Protein 5OEN (pdb70)

Sequence (336 aa):
LPLNSDYSLLLTFIYGGRVVGKTQVHSLDCRLVAERSDSESSMEQVEFPKPDPLEPTQHLLNQLDRGVLVASNSRGLFVQRLCPIPISWNAPEAPPGPGPHLLPSNKCVELFKTTYFCRDLAQYFQGQGPPPKFQATLHFWAASQENLITVQMEQAFARHLLEKIQLEIENRIQGLHVDIEFLVRSIRQLKDEQDVFSFRYTVFSLKSDPHQSQQAQLVQATANKVDRMRKEVLDISKGLVGRLTTLVDLLLPKLDEWKVQQAASCIGAPPPELQLEQLEQWLTAGAKFLFHLRQLLKQLKEMSHMLRYKGDMFGQGVDLQNAQVMELLQRLLQRS

Foldseek 3Di:
DDPPFFQWKWKWKDFPNRTQDIDTHSDQKEFEAQDDDPDDDPHHYDHDRCDPVCPDVVVVRVQQVRGKMWGGDQFAIKIARATPWWKFKDAQPDDPDDDTHTHDHPDIDGGAGPVVQVVQCVCVVVPNHDHGTFKMKMFTWPPVTDRRMIMIMGTPRRCVVPVVD/DVVLVVLLVVLVVLVVVLVVLLVVLVVLLVVLVVLVVVLVPDDDPCNVVSVVVSVVSVVVNVVSLVVSLVSLVVSLVSLVVLLVVLVVVVVVQVVQCVVVVVPHDHDPDDVVVSVVSLVSSLVSLVSSLVSLVVVLVVLVSDDVSPVVSNVSSVVSNVSSVVSNVSSVVPD

GO terms:
  GO:0005515 protein binding (F, IPI)

Secondary structure (DSSP, 8-state):
--SS----EEEEEEESSSEEEEEEE-SSEEEEESS--SS--SS-EEEPPPPSS-TTHHHHHTT-TT-EEEEEETTEEEE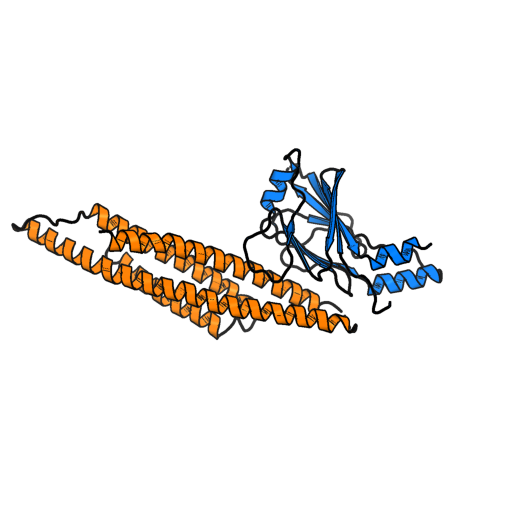EE-SSS-EEEE-TT--S-SS--BPPBS--EEEEEHHHHHHHHHHHHHTSSPPPP---EEEEEE---EEEEEEEEEEHHHHHHHTT-/-HHHHHHHHHHHHHHHHHHHHHHHHHHHHHHHHHHHHHHH----THHHHHHHHHHHHHHHHHHHHHHHHHHHHHHHHHHHHHHHHHHHHHHHHHHHHHHHTTTPPPPSS-HHHHHHHHHHHHHHHHHHHHHHHHHHHHGGGSSS--HHHHHHHHHHHHHHHHHHHHHHH--

Radius of gyration: 27.67 Å; Cα contacts (8 Å, |Δi|>4): 466; chains: 2; bounding box: 39×102×50 Å

B-factor: mean 42.46, std 20.33, range [8.16, 148.02]

Organism: Mus musculus (NCBI:txid10090)

Solvent-accessible surface area: 19142 Å² total; per-residue (Å²): 120,91,131,152,24,70,21,10,2,39,2,19,2,27,19,58,70,162,82,57,23,159,45,83,3,146,48,34,4,0,9,0,10,29,136,166,45,149,46,100,26,43,8,77,31,12,87,8,30,179,11,140,118,90,104,78,13,35,100,1,5,102,75,0,89,91,0,0,0,1,1,4,6,8,30,0,0,7,0,18,32,11,4,101,6,55,1,7,15,90,15,46,60,32,72,145,36,152,41,100,40,100,4,62,70,126,135,22,23,48,0,3,52,5,86,84,4,43,137,57,16,48,68,101,125,144,48,145,30,104,74,16,164,26,72,0,20,0,41,0,77,10,101,130,100,109,52,29,0,15,0,47,0,23,0,19,14,0,92,115,64,41,114,147,185,104,150,86,0,84,88,86,18,111,21,6,92,97,40,10,88,105,0,54,150,18,6,148,46,0,75,22,1,6,20,0,22,28,1,4,105,53,0,54,71,50,144,124,58,105,60,38,67,96,7,36,111,41,14,123,51,0,42,79,55,16,66,170,15,26,126,106,3,25,88,33,0,125,33,3,2,35,110,5,39,61,2,2,61,47,0,16,75,58,10,51,119,40,84,104,69,82,66,33,35,115,153,79,35,99,106,22,176,48,119,58,121,68,2,96,118,8,6,75,19,2,15,133,10,0,92,74,1,80,84,6,0,79,70,1,74,111,20,4,111,74,88,220,188,115,26,90,161,16,15,113,19,1,78,118,13,30,46,67,0,72,102,11,0,116,120,3,99,147,104,111

Nearest PDB structures (foldseek):
  5oen-assembly1_A  TM=1.006E+00  e=2.828E-35  Mus musculus
  5oem-assembly1_A-2  TM=9.786E-01  e=6.688E-31  Mus musculus
  5bvi-assembly2_B  TM=8.906E-01  e=1.901E-12  Mus musculus
  7cd1-assembly2_D  TM=6.867E-01  e=1.010E-06  Mus musculus
  3dit-assembly1_A  TM=7.506E-01  e=1.527E-05  Drosophila melanogaster

Structure (mmCIF, N/CA/C/O backbone):
data_5OEN
#
_entry.id   5OEN
#
_cell.length_a   30.602
_cell.length_b   124.037
_cell.length_c   51.029
_cell.angle_alpha   90.00
_cell.angle_beta   92.10
_cell.angle_gamma   90.00
#
_symmetry.space_group_name_H-M   'P 1 21 1'
#
loop_
_entity.id
_entity.type
_entity.pdbx_description
1 polymer 'Interferon regulatory factor 9'
2 polymer 'Signal transducer and activator of transcription'
3 water water
#
loop_
_atom_site.group_PDB
_atom_site.id
_atom_site.type_symbol
_atom_site.label_atom_id
_atom_site.label_alt_id
_atom_site.label_comp_id
_atom_site.label_asym_id
_atom_site.label_entity_id
_atom_site.label_seq_id
_atom_site.pdbx_PDB_ins_code
_atom_site.Cartn_x
_atom_site.Cartn_y
_atom_site.Cartn_z
_atom_site.occupancy
_atom_site.B_iso_or_equiv
_atom_site.auth_seq_id
_atom_site.auth_comp_id
_atom_site.auth_asym_id
_atom_site.auth_atom_id
_atom_site.pdbx_PDB_model_num
ATOM 1 N N . LEU A 1 1 ? 38.772 -7.902 44.541 1.00 69.14 206 LEU A N 1
ATOM 2 C CA . LEU A 1 1 ? 38.370 -6.591 44.048 1.00 83.89 206 LEU A CA 1
ATOM 3 C C . LEU A 1 1 ? 37.830 -6.698 42.622 1.00 94.14 206 LEU A C 1
ATOM 4 O O . LEU A 1 1 ? 38.603 -6.653 41.666 1.00 97.11 206 LEU A O 1
ATOM 19 N N . PRO A 1 2 ? 36.515 -6.844 42.469 1.00 99.78 207 PRO A N 1
ATOM 20 C CA . PRO A 1 2 ? 35.945 -6.972 41.124 1.00 102.23 207 PRO A CA 1
ATOM 21 C C . PRO A 1 2 ? 35.960 -5.649 40.373 1.00 93.49 207 PRO A C 1
ATOM 22 O O . PRO A 1 2 ? 36.084 -4.568 40.954 1.00 89.35 207 PRO A O 1
ATOM 33 N N . LEU A 1 3 ? 35.827 -5.752 39.049 1.00 86.21 208 LEU A N 1
ATOM 34 C CA . LEU A 1 3 ? 35.616 -4.559 38.236 1.00 91.33 208 LEU A CA 1
ATOM 35 C C . LEU A 1 3 ? 34.332 -3.853 38.648 1.00 87.97 208 LEU A C 1
ATOM 36 O O . LEU A 1 3 ? 34.303 -2.628 38.811 1.00 83.08 208 LEU A O 1
ATOM 52 N N . ASN A 1 4 ? 33.256 -4.618 38.831 1.00 86.94 209 ASN A N 1
ATOM 53 C CA . ASN A 1 4 ? 31.988 -4.064 39.285 1.00 87.40 209 ASN A CA 1
ATOM 54 C C . ASN A 1 4 ? 32.087 -3.637 40.744 1.00 71.24 209 ASN A C 1
ATOM 55 O O . ASN A 1 4 ? 31.417 -4.207 41.611 1.00 82.52 209 ASN A O 1
ATOM 66 N N . SER A 1 5 ? 32.920 -2.638 41.022 1.00 53.16 210 SER A N 1
ATOM 67 C CA . SER A 1 5 ? 33.116 -2.120 42.368 1.00 52.02 210 SER A CA 1
ATOM 68 C C . SER A 1 5 ? 32.573 -0.700 42.437 1.00 42.82 210 SER A C 1
ATOM 69 O O . SER A 1 5 ? 32.837 0.114 41.546 1.00 48.75 210 SER A O 1
ATOM 77 N N . ASP A 1 6 ? 31.817 -0.410 43.492 1.00 34.39 211 ASP A N 1
ATOM 78 C CA . ASP A 1 6 ? 31.142 0.879 43.641 1.00 32.14 211 ASP A CA 1
ATOM 79 C C . ASP A 1 6 ? 32.053 1.815 44.426 1.00 32.05 211 ASP A C 1
ATOM 80 O O . ASP A 1 6 ? 32.071 1.797 45.660 1.00 26.83 211 ASP A O 1
ATOM 89 N N . TYR A 1 7 ? 32.819 2.639 43.707 1.00 33.19 212 TYR A N 1
ATOM 90 C CA . TYR A 1 7 ? 33.687 3.636 44.323 1.00 28.40 212 TYR A CA 1
ATOM 91 C C . TYR A 1 7 ? 33.010 4.993 44.461 1.00 21.82 212 TYR A C 1
ATOM 92 O O . TYR A 1 7 ? 33.696 6.022 44.505 1.00 24.66 212 TYR A O 1
ATOM 110 N N . SER A 1 8 ? 31.682 5.024 44.534 1.00 18.06 213 SER A N 1
ATOM 111 C CA . SER A 1 8 ? 30.965 6.283 44.657 1.00 19.39 213 SER A CA 1
ATOM 112 C C . SER A 1 8 ? 31.161 6.882 46.044 1.00 21.20 213 SER A C 1
ATOM 113 O O . SER A 1 8 ? 31.264 6.170 47.047 1.00 29.21 213 SER A O 1
ATOM 121 N N . LEU A 1 9 ? 31.201 8.210 46.093 1.00 22.46 214 LEU A N 1
ATOM 122 C CA . LEU A 1 9 ? 31.404 8.922 47.345 1.00 18.99 214 LEU A CA 1
ATOM 123 C C . LEU A 1 9 ? 30.088 9.079 48.094 1.00 22.40 214 LEU A C 1
ATOM 124 O O . LEU A 1 9 ? 29.045 9.361 47.497 1.00 23.30 214 LEU A O 1
ATOM 140 N N . LEU A 1 10 ? 30.145 8.907 49.411 1.00 21.19 215 LEU A N 1
ATOM 141 C CA . LEU A 1 10 ? 28.973 9.003 50.279 1.00 26.60 215 LEU A CA 1
ATOM 142 C C . LEU A 1 10 ? 29.250 10.072 51.333 1.00 27.62 215 LEU A C 1
ATOM 143 O O . LEU A 1 10 ? 29.887 9.796 52.354 1.00 30.40 215 LEU A O 1
ATOM 159 N N . LEU A 1 11 ? 28.776 11.289 51.084 1.00 30.47 216 LEU A N 1
ATOM 160 C CA . LEU A 1 11 ? 28.972 12.388 52.017 1.00 27.25 216 LEU A CA 1
ATOM 161 C C . LEU A 1 11 ? 27.913 12.367 53.112 1.00 24.58 216 LEU A C 1
ATOM 162 O O . LEU A 1 11 ? 26.804 11.856 52.928 1.00 31.02 216 LEU A O 1
ATOM 178 N N . THR A 1 12 ? 28.268 12.939 54.262 1.00 23.80 217 THR A N 1
ATOM 179 C CA . THR A 1 12 ? 27.334 13.075 55.380 1.00 20.60 217 THR A CA 1
ATOM 180 C C . THR A 1 12 ? 27.677 14.377 56.097 1.00 16.32 217 THR A C 1
ATOM 181 O O . THR A 1 12 ? 28.667 14.440 56.832 1.00 20.00 217 THR A O 1
ATOM 192 N N . PHE A 1 13 ? 26.862 15.406 55.879 1.00 17.96 218 PHE A N 1
ATOM 193 C CA . PHE A 1 13 ? 27.096 16.702 56.498 1.00 17.50 218 PHE A CA 1
ATOM 194 C C . PHE A 1 13 ? 26.510 16.731 57.904 1.00 19.46 218 PHE A C 1
ATOM 195 O O . PHE A 1 13 ? 25.387 16.274 58.134 1.00 25.46 218 PHE A O 1
ATOM 212 N N . ILE A 1 14 ? 27.280 17.271 58.846 1.00 17.86 219 ILE A N 1
ATOM 213 C CA . ILE A 1 14 ? 26.864 17.391 60.238 1.00 20.13 219 ILE A CA 1
ATOM 214 C C . ILE A 1 14 ? 27.112 18.821 60.695 1.00 21.49 219 ILE A C 1
ATOM 215 O O . ILE A 1 14 ? 28.219 19.346 60.529 1.00 26.29 219 ILE A O 1
ATOM 231 N N . TYR A 1 15 ? 26.088 19.444 61.278 1.00 23.81 220 TYR A N 1
ATOM 232 C CA . TYR A 1 15 ? 26.180 20.790 61.839 1.00 24.35 220 TYR A CA 1
ATOM 233 C C . TYR A 1 15 ? 25.910 20.704 63.336 1.00 27.59 220 TYR A C 1
ATOM 234 O O . TYR A 1 15 ? 24.757 20.546 63.754 1.00 29.97 220 TYR A O 1
ATOM 252 N N . GLY A 1 16 ? 26.966 20.813 64.137 1.00 24.22 221 GLY A N 1
ATOM 253 C CA . GLY A 1 16 ? 26.828 20.826 65.580 1.00 22.07 221 GLY A CA 1
ATOM 254 C C . GLY A 1 16 ? 26.119 19.608 66.138 1.00 25.99 221 GLY A C 1
ATOM 255 O O . GLY A 1 16 ? 25.107 19.735 66.834 1.00 28.97 221 GLY A O 1
ATOM 259 N N . GLY A 1 17 ? 26.640 18.420 65.840 1.00 23.94 222 GLY A N 1
ATOM 260 C CA . GLY A 1 17 ? 26.073 17.199 66.379 1.00 26.24 222 GLY A CA 1
ATOM 261 C C . GLY A 1 17 ? 24.756 16.777 65.773 1.00 28.88 222 GLY A C 1
ATOM 262 O O . GLY A 1 17 ? 24.103 15.879 66.314 1.00 30.19 222 GLY A O 1
ATOM 266 N N . ARG A 1 18 ? 24.339 17.398 64.673 1.00 32.18 223 ARG A N 1
ATOM 267 C CA . ARG A 1 18 ? 23.098 17.058 63.991 1.00 31.89 223 ARG A CA 1
ATOM 268 C C . ARG A 1 18 ? 23.404 16.720 62.540 1.00 24.88 223 ARG A C 1
ATOM 269 O O . ARG A 1 18 ? 24.072 17.493 61.846 1.00 22.75 223 ARG A O 1
ATOM 290 N N . VAL A 1 19 ? 22.919 15.567 62.085 1.00 24.75 224 VAL A N 1
ATOM 291 C CA . VAL A 1 19 ? 23.031 15.216 60.675 1.00 22.21 224 VAL A CA 1
ATOM 292 C C . VAL A 1 19 ? 22.053 16.079 59.890 1.00 24.34 224 VAL A C 1
ATOM 293 O O . VAL A 1 19 ? 20.836 16.010 60.099 1.00 25.39 224 VAL A O 1
ATOM 306 N N . VAL A 1 20 ? 22.583 16.898 58.984 1.00 22.51 225 VAL A N 1
ATOM 307 C CA . VAL A 1 20 ? 21.782 17.834 58.207 1.00 22.89 225 VAL A CA 1
ATOM 308 C C . VAL A 1 20 ? 21.626 17.401 56.763 1.00 21.39 225 VAL A C 1
ATOM 309 O O . VAL A 1 20 ? 20.946 18.093 55.990 1.00 30.12 225 VAL A O 1
ATOM 322 N N . GLY A 1 21 ? 22.234 16.286 56.367 1.00 23.27 226 GLY A N 1
ATOM 323 C CA . GLY A 1 21 ? 22.086 15.797 55.010 1.00 33.21 226 GLY A CA 1
ATOM 324 C C . GLY A 1 21 ? 22.990 14.640 54.634 1.00 32.68 226 GLY A C 1
ATOM 325 O O . GLY A 1 21 ? 24.060 14.451 55.222 1.00 33.06 226 GLY A O 1
ATOM 329 N N . LYS A 1 22 ? 22.559 13.852 53.651 1.00 29.32 227 LYS A N 1
ATOM 330 C CA . LYS A 1 22 ? 23.381 12.808 53.056 1.00 30.18 227 LYS A CA 1
ATOM 331 C C . LYS A 1 22 ? 23.366 12.989 51.546 1.00 29.45 227 LYS A C 1
ATOM 332 O O . LYS A 1 22 ? 22.349 13.391 50.974 1.00 30.16 227 LYS A O 1
ATOM 351 N N . THR A 1 23 ? 24.495 12.704 50.903 1.00 30.73 228 THR A N 1
ATOM 352 C CA . THR A 1 23 ? 24.609 12.903 49.463 1.00 30.87 228 THR A CA 1
ATOM 353 C C . THR A 1 23 ? 25.523 11.833 48.888 1.00 29.03 228 THR A C 1
ATOM 354 O O . THR A 1 23 ? 26.687 11.735 49.285 1.00 32.26 228 THR A O 1
ATOM 365 N N . GLN A 1 24 ? 24.999 11.036 47.960 1.00 29.65 229 GLN A N 1
ATOM 366 C CA . GLN A 1 24 ? 25.822 10.126 47.178 1.00 28.63 229 GLN A CA 1
ATOM 367 C C . GLN A 1 24 ? 26.231 10.822 45.887 1.00 30.34 229 GLN A C 1
ATOM 368 O O . GLN A 1 24 ? 25.381 11.361 45.170 1.00 35.62 229 GLN A O 1
ATOM 382 N N . VAL A 1 25 ? 27.529 10.817 45.601 1.00 26.59 230 VAL A N 1
ATOM 383 C CA . VAL A 1 25 ? 28.095 11.517 44.453 1.00 27.69 230 VAL A CA 1
ATOM 384 C C . VAL A 1 25 ? 28.742 10.459 43.568 1.00 28.06 230 VAL A C 1
ATOM 385 O O . VAL A 1 25 ? 29.829 9.957 43.875 1.00 28.75 230 VAL A O 1
ATOM 398 N N . HIS A 1 26 ? 28.081 10.125 42.460 1.00 36.03 231 HIS A N 1
ATOM 399 C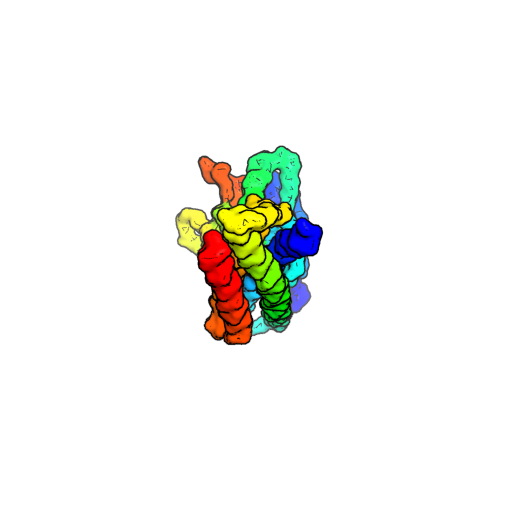 CA . HIS A 1 26 ? 28.529 9.056 41.575 1.00 37.04 231 HIS A CA 1
ATOM 400 C C . HIS A 1 26 ? 29.639 9.489 40.622 1.00 35.13 231 HIS A C 1
ATOM 401 O O . HIS A 1 26 ? 29.997 8.716 39.726 1.00 35.82 231 HIS A O 1
ATOM 415 N N . SER A 1 27 ? 30.190 10.687 40.784 1.00 28.76 232 SER A N 1
ATOM 416 C CA . SER A 1 27 ? 31.233 11.185 39.900 1.00 22.80 232 SER A CA 1
ATOM 417 C C . SER A 1 27 ? 32.603 11.015 40.544 1.00 24.03 232 SER A C 1
ATOM 418 O O . SER A 1 27 ? 32.734 10.961 41.769 1.00 31.18 232 SER A O 1
ATOM 426 N N . LEU A 1 28 ? 33.631 10.926 39.695 1.00 25.43 233 LEU A N 1
ATOM 427 C CA . LEU A 1 28 ? 34.995 10.791 40.195 1.00 22.64 233 LEU A CA 1
ATOM 428 C C . LEU A 1 28 ? 35.392 11.971 41.067 1.00 26.40 233 LEU A C 1
ATOM 429 O O . LEU A 1 28 ? 36.199 11.816 41.991 1.00 24.55 233 LEU A O 1
ATOM 445 N N . ASP A 1 29 ? 34.846 13.152 40.791 1.00 32.62 234 ASP A N 1
ATOM 446 C CA . ASP A 1 29 ? 35.222 14.366 41.493 1.00 24.43 234 ASP A CA 1
ATOM 447 C C . ASP A 1 29 ? 33.977 15.115 41.940 1.00 26.19 234 ASP A C 1
ATOM 448 O O . ASP A 1 29 ? 32.865 14.867 41.465 1.00 25.26 234 ASP A O 1
ATOM 457 N N . CYS A 1 30 ? 34.191 16.048 42.862 1.00 21.64 235 CYS A N 1
ATOM 458 C CA . CYS A 1 30 ? 33.161 16.982 43.287 1.00 27.26 235 CYS A CA 1
ATOM 459 C C . CYS A 1 30 ? 33.840 18.104 44.054 1.00 28.05 235 CYS A C 1
ATOM 460 O O . CYS A 1 30 ? 34.963 17.953 44.544 1.00 26.29 235 CYS A O 1
ATOM 468 N N . ARG A 1 31 ? 33.151 19.237 44.136 1.00 25.05 236 ARG A N 1
ATOM 469 C CA . ARG A 1 31 ? 33.602 20.369 44.932 1.00 20.27 236 ARG A CA 1
ATOM 470 C C . ARG A 1 31 ? 32.488 20.758 45.890 1.00 21.81 236 ARG A C 1
ATOM 471 O O . ARG A 1 31 ? 31.348 20.978 45.469 1.00 19.59 236 ARG A O 1
ATOM 492 N N . LEU A 1 32 ? 32.821 20.833 47.173 1.00 22.71 237 LEU A N 1
ATOM 493 C CA . LEU A 1 32 ? 31.861 21.196 48.204 1.00 21.78 237 LEU A CA 1
ATOM 494 C C . LEU A 1 32 ? 31.891 22.705 48.403 1.00 19.62 237 LEU A C 1
ATOM 495 O O . LEU A 1 32 ? 32.909 23.260 48.832 1.00 21.85 237 LEU A O 1
ATOM 511 N N . VAL A 1 33 ? 30.774 23.365 48.096 1.00 17.02 238 VAL A N 1
ATOM 512 C CA . VAL A 1 33 ? 30.695 24.818 48.098 1.00 17.48 238 VAL A CA 1
ATOM 513 C C . VAL A 1 33 ? 29.466 25.250 48.884 1.00 24.85 238 VAL A C 1
ATOM 514 O O . VAL A 1 33 ? 28.524 24.483 49.085 1.00 28.45 238 VAL A O 1
ATOM 527 N N . ALA A 1 34 ? 29.490 26.509 49.324 1.00 23.93 239 ALA A N 1
ATOM 528 C CA . ALA A 1 34 ? 28.332 27.087 49.997 1.00 29.49 239 ALA A CA 1
ATOM 529 C C . ALA A 1 34 ? 27.143 27.170 49.047 1.00 30.44 239 ALA A C 1
ATOM 530 O O . ALA A 1 34 ? 26.093 26.560 49.284 1.00 25.47 239 ALA A O 1
ATOM 537 N N . GLU A 1 35 ? 27.295 27.922 47.958 1.00 31.21 240 GLU A N 1
ATOM 538 C CA . GLU A 1 35 ? 26.271 28.048 46.931 1.00 34.75 240 GLU A CA 1
ATOM 539 C C . GLU A 1 35 ? 26.906 27.824 45.567 1.00 32.87 240 GLU A C 1
ATOM 540 O O . GLU A 1 35 ? 28.035 28.256 45.319 1.00 31.37 240 GLU A O 1
ATOM 552 N N . ARG A 1 36 ? 26.175 27.144 44.688 1.00 36.35 241 ARG A N 1
ATOM 553 C CA . ARG A 1 36 ? 26.708 26.812 43.375 1.00 40.73 241 ARG A CA 1
ATOM 554 C C . ARG A 1 36 ? 26.997 28.078 42.580 1.00 41.25 241 ARG A C 1
ATOM 555 O O . ARG A 1 36 ? 26.198 29.019 42.563 1.00 43.51 241 ARG A O 1
ATOM 576 N N . SER A 1 37 ? 28.149 28.097 41.920 1.00 44.64 242 SER A N 1
ATOM 577 C CA . SER A 1 37 ? 28.566 29.245 41.132 1.00 52.80 242 SER A CA 1
ATOM 578 C C . SER A 1 37 ? 28.137 29.076 39.681 1.00 48.39 242 SER A C 1
ATOM 579 O O . SER A 1 37 ? 28.050 27.959 39.163 1.00 49.26 242 SER A O 1
ATOM 587 N N . ASP A 1 38 ? 27.869 30.203 39.026 1.00 52.42 243 ASP A N 1
ATOM 588 C CA . ASP A 1 38 ? 27.497 30.212 37.611 1.00 62.02 243 ASP A CA 1
ATOM 589 C C . ASP A 1 38 ? 28.774 30.180 36.783 1.00 64.23 243 ASP A C 1
ATOM 590 O O . ASP A 1 38 ? 29.373 31.212 36.476 1.00 68.26 243 ASP A O 1
ATOM 599 N N . SER A 1 39 ? 29.197 28.974 36.419 1.00 59.22 244 SER A N 1
ATOM 600 C CA . SER A 1 39 ? 30.402 28.796 35.623 1.00 65.51 244 SER A CA 1
ATOM 601 C C . SER A 1 39 ? 30.339 27.437 34.944 1.00 70.21 244 SER A C 1
ATOM 602 O O . SER A 1 39 ? 29.585 26.551 35.356 1.00 72.55 244 SER A O 1
ATOM 610 N N . GLU A 1 40 ? 31.141 27.288 33.893 1.00 72.75 245 GLU A N 1
ATOM 611 C CA . GLU A 1 40 ? 31.239 26.032 33.152 1.00 75.69 245 GLU A CA 1
ATOM 612 C C . GLU A 1 40 ? 32.455 25.283 33.685 1.00 74.76 245 GLU A C 1
ATOM 613 O O . GLU A 1 40 ? 33.568 25.423 33.178 1.00 77.16 245 GLU A O 1
ATOM 625 N N . SER A 1 41 ? 32.236 24.483 34.722 1.00 66.47 246 SER A N 1
ATOM 626 C CA . SER A 1 41 ? 33.285 23.679 35.333 1.00 56.72 246 SER A CA 1
ATOM 627 C C . SER A 1 41 ? 33.050 22.212 35.003 1.00 44.27 246 SER A C 1
ATOM 628 O O . SER A 1 41 ? 31.936 21.704 35.163 1.00 48.20 246 SER A O 1
ATOM 636 N N . SER A 1 42 ? 34.103 21.536 34.542 1.00 35.62 247 SER A N 1
ATOM 637 C CA . SER A 1 42 ? 34.010 20.109 34.268 1.00 29.00 247 SER A CA 1
ATOM 638 C C . SER A 1 42 ? 33.700 19.309 35.524 1.00 29.61 247 SER A C 1
ATOM 639 O O . SER A 1 42 ? 33.172 18.197 35.425 1.00 36.52 247 SER A O 1
ATOM 647 N N . MET A 1 43 ? 34.009 19.849 36.699 1.00 30.55 248 MET A N 1
ATOM 648 C CA . MET A 1 43 ? 33.826 19.129 37.950 1.00 29.57 248 MET A CA 1
ATOM 649 C C . MET A 1 43 ? 32.466 19.438 38.559 1.00 35.39 248 MET A C 1
ATOM 650 O O . MET A 1 43 ? 31.993 20.577 38.512 1.00 37.83 248 MET A O 1
ATOM 664 N N . GLU A 1 44 ? 31.848 18.415 39.146 1.00 33.64 249 GLU A N 1
ATOM 665 C CA . GLU A 1 44 ? 30.573 18.593 39.825 1.00 33.50 249 GLU A CA 1
ATOM 666 C C . GLU A 1 44 ? 30.754 19.450 41.073 1.00 35.72 249 GLU A C 1
ATOM 667 O O . GLU A 1 44 ? 31.820 19.465 41.696 1.00 35.73 249 GLU A O 1
ATOM 679 N N . GLN A 1 45 ? 29.695 20.171 41.435 1.00 33.19 250 GLN A N 1
ATOM 680 C CA . GLN A 1 45 ? 29.684 21.029 42.615 1.00 31.14 250 GLN A CA 1
ATOM 681 C C . GLN A 1 45 ? 28.527 20.613 43.512 1.00 27.66 250 GLN A C 1
ATOM 682 O O . GLN A 1 45 ? 27.370 20.610 43.078 1.00 38.89 250 GLN A O 1
ATOM 696 N N . VAL A 1 46 ? 28.843 20.267 44.757 1.00 20.73 251 VAL A N 1
ATOM 697 C CA . VAL A 1 46 ? 27.865 19.798 45.733 1.00 22.11 251 VAL A CA 1
ATOM 698 C C . VAL A 1 46 ? 27.701 20.884 46.786 1.00 24.20 251 VAL A C 1
ATOM 699 O O . VAL A 1 46 ? 28.663 21.242 47.475 1.00 23.44 251 VAL A O 1
ATOM 712 N N . GLU A 1 47 ? 26.485 21.404 46.912 1.00 30.54 252 GLU A N 1
ATOM 713 C CA . GLU A 1 47 ? 26.216 22.483 47.850 1.00 25.47 252 GLU A CA 1
ATOM 714 C C . GLU A 1 47 ? 26.056 21.946 49.265 1.00 20.97 252 GLU A C 1
ATOM 715 O O . GLU A 1 47 ? 25.458 20.888 49.482 1.00 21.30 252 GLU A O 1
ATOM 727 N N . PHE A 1 48 ? 26.598 22.683 50.229 1.00 27.13 253 PHE A N 1
ATOM 728 C CA . PHE A 1 48 ? 26.345 22.376 51.625 1.00 24.77 253 PHE A CA 1
ATOM 729 C C . PHE A 1 48 ? 24.857 22.557 51.927 1.00 24.57 253 PHE A C 1
ATOM 730 O O . PHE A 1 48 ? 24.191 23.393 51.310 1.00 32.75 253 PHE A O 1
ATOM 747 N N . PRO A 1 49 ? 24.305 21.784 52.861 1.00 28.14 254 PRO A N 1
ATOM 748 C CA . PRO A 1 49 ? 22.917 22.025 53.280 1.00 30.94 254 PRO A CA 1
ATOM 749 C C . PRO A 1 49 ? 22.745 23.431 53.834 1.00 27.39 254 PRO A C 1
ATOM 750 O O . PRO A 1 49 ? 23.542 23.898 54.650 1.00 36.27 254 PRO A O 1
ATOM 761 N N . LYS A 1 50 ? 21.696 24.104 53.385 1.00 28.50 255 LYS A N 1
ATOM 762 C CA . LYS A 1 50 ? 21.423 25.464 53.837 1.00 30.45 255 LYS A CA 1
ATOM 763 C C . LYS A 1 50 ? 20.923 25.426 55.278 1.00 35.28 255 LYS A C 1
ATOM 764 O O . LYS A 1 50 ? 19.873 24.823 55.538 1.00 38.69 255 LYS A O 1
ATOM 783 N N . PRO A 1 51 ? 21.622 26.034 56.238 1.00 31.10 256 PRO A N 1
ATOM 784 C CA . PRO A 1 51 ? 21.184 25.928 57.638 1.00 34.35 256 PRO A CA 1
ATOM 785 C C . PRO A 1 51 ? 19.818 26.564 57.852 1.00 41.59 256 PRO A C 1
ATOM 786 O O . PRO A 1 51 ? 19.588 27.721 57.493 1.00 43.91 256 PRO A O 1
ATOM 797 N N . ASP A 1 52 ? 18.906 25.788 58.453 1.00 50.66 257 ASP A N 1
ATOM 798 C CA . ASP A 1 52 ? 17.578 26.322 58.753 1.00 44.11 257 ASP A CA 1
ATOM 799 C C . ASP A 1 52 ? 17.648 27.408 59.817 1.00 49.43 257 ASP A C 1
ATOM 800 O O . ASP A 1 52 ? 17.101 28.502 59.590 1.00 50.28 257 ASP A O 1
ATOM 809 N N . PRO A 1 53 ? 18.288 27.198 60.971 1.00 52.04 258 PRO A N 1
ATOM 810 C CA . PRO A 1 53 ? 18.383 28.291 61.956 1.00 45.41 258 PRO A CA 1
ATOM 811 C C . PRO A 1 53 ? 19.196 29.475 61.460 1.00 51.99 258 PRO A C 1
ATOM 812 O O . PRO A 1 53 ? 18.954 30.607 61.899 1.00 54.44 258 PRO A O 1
ATOM 823 N N . LEU A 1 54 ? 20.172 29.232 60.582 1.00 58.70 259 LEU A N 1
ATOM 824 C CA . LEU A 1 54 ? 20.916 30.265 59.865 1.00 60.06 259 LEU A CA 1
ATOM 825 C C . LEU A 1 54 ? 22.185 30.689 60.596 1.00 55.14 259 LEU A C 1
ATOM 826 O O . LEU A 1 54 ? 23.084 31.269 59.983 1.00 57.86 259 LEU A O 1
ATOM 842 N N . GLU A 1 55 ? 22.281 30.417 61.893 1.00 52.62 260 GLU A N 1
ATOM 843 C CA . GLU A 1 55 ? 23.464 30.796 62.650 1.00 48.12 260 GLU A CA 1
ATOM 844 C C . GLU A 1 55 ? 23.797 29.708 63.660 1.00 44.78 260 GLU A C 1
ATOM 845 O O . GLU A 1 55 ? 22.905 28.971 64.096 1.00 47.23 260 GLU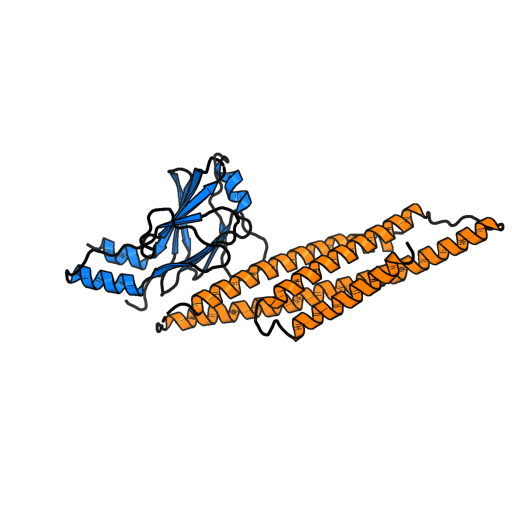 A O 1
ATOM 857 N N . PRO A 1 56 ? 25.077 29.578 64.049 1.00 48.30 261 PRO A N 1
ATOM 858 C CA . PRO A 1 56 ? 26.238 30.316 63.528 1.00 40.67 261 PRO A CA 1
ATOM 859 C C . PRO A 1 56 ? 26.809 29.741 62.233 1.00 41.51 261 PRO A C 1
ATOM 860 O O . PRO A 1 56 ? 27.837 30.221 61.756 1.00 40.94 261 PRO A O 1
ATOM 871 N N . THR A 1 57 ? 26.141 28.733 61.668 1.00 43.93 262 THR A N 1
ATOM 872 C CA . THR A 1 57 ? 26.711 28.006 60.537 1.00 42.43 262 THR A CA 1
ATOM 873 C C . THR A 1 57 ? 26.867 28.902 59.311 1.00 47.07 262 THR A C 1
ATOM 874 O O . THR A 1 57 ? 27.883 28.832 58.610 1.00 42.39 262 THR A O 1
ATOM 885 N N . GLN A 1 58 ? 25.871 29.746 59.030 1.00 46.76 263 GLN A N 1
ATOM 886 C CA . GLN A 1 58 ? 25.882 30.500 57.779 1.00 39.33 263 GLN A CA 1
ATOM 887 C C . GLN A 1 58 ? 27.096 31.416 57.690 1.00 38.98 263 GLN A C 1
ATOM 888 O O . GLN A 1 58 ? 27.682 31.577 56.613 1.00 44.80 263 GLN A O 1
ATOM 902 N N . HIS A 1 59 ? 27.482 32.039 58.806 1.00 43.55 264 HIS A N 1
ATOM 903 C CA . HIS A 1 59 ? 28.669 32.888 58.803 1.00 53.23 264 HIS A CA 1
ATOM 904 C C . HIS A 1 59 ? 29.912 32.104 58.406 1.00 43.95 264 HIS A C 1
ATOM 905 O O . HIS A 1 59 ? 30.833 32.662 57.798 1.00 43.14 264 HIS A O 1
ATOM 919 N N . LEU A 1 60 ? 29.953 30.813 58.738 1.00 43.39 265 LEU A N 1
ATOM 920 C CA . LEU A 1 60 ? 31.100 29.972 58.413 1.00 38.29 265 LEU A CA 1
ATOM 921 C C . LEU A 1 60 ? 31.104 29.581 56.938 1.00 33.80 265 LEU A C 1
ATOM 922 O O . LEU A 1 60 ? 32.141 29.656 56.271 1.00 32.58 265 LEU A O 1
ATOM 938 N N . LEU A 1 61 ? 29.950 29.165 56.411 1.00 37.32 266 LEU A N 1
ATOM 939 C CA . LEU A 1 61 ? 29.885 28.741 55.016 1.00 32.93 266 LEU A CA 1
ATOM 940 C C . LEU A 1 61 ? 30.223 29.878 54.060 1.00 33.02 266 LEU A C 1
ATOM 941 O O . LEU A 1 61 ? 30.740 29.632 52.964 1.00 40.03 266 LEU A O 1
ATOM 957 N N . ASN A 1 62 ? 29.944 31.122 54.449 1.00 29.48 267 ASN A N 1
ATOM 958 C CA . ASN A 1 62 ? 30.193 32.256 53.566 1.00 36.09 267 ASN A CA 1
ATOM 959 C C . ASN A 1 62 ? 31.673 32.578 53.410 1.00 38.69 267 ASN A C 1
ATOM 960 O O . ASN A 1 62 ? 32.005 33.496 52.651 1.00 37.33 267 ASN A O 1
ATOM 971 N N . GLN A 1 63 ? 32.562 31.859 54.095 1.00 31.05 268 GLN A N 1
ATOM 972 C CA . GLN A 1 63 ? 33.998 32.051 53.952 1.00 30.17 268 GLN A CA 1
ATOM 973 C C . GLN A 1 63 ? 34.666 30.925 53.176 1.00 32.09 268 GLN A C 1
ATOM 974 O O . GLN A 1 63 ? 35.879 30.986 52.946 1.00 27.26 268 GLN A O 1
ATOM 988 N N . LEU A 1 64 ? 33.914 29.900 52.770 1.00 29.31 269 LEU A N 1
ATOM 989 C CA . LEU A 1 64 ? 34.497 28.827 51.972 1.00 25.70 269 LEU A CA 1
ATOM 990 C C . LEU A 1 64 ? 35.107 29.373 50.689 1.00 23.13 269 LEU A C 1
ATOM 991 O O . LEU A 1 64 ? 36.279 29.121 50.384 1.00 20.22 269 LEU A O 1
ATOM 1007 N N . ASP A 1 65 ? 34.319 30.115 49.916 1.00 29.08 270 ASP A N 1
ATOM 1008 C CA . ASP A 1 65 ? 34.771 30.643 48.636 1.00 34.26 270 ASP A CA 1
ATOM 1009 C C . ASP A 1 65 ? 35.103 29.495 47.685 1.00 27.17 270 ASP A C 1
ATOM 1010 O O . ASP A 1 65 ? 34.196 28.861 47.138 1.00 26.26 270 ASP A O 1
ATOM 1019 N N . ARG A 1 66 ? 36.391 29.209 47.483 1.00 21.04 271 ARG A N 1
ATOM 1020 C CA . ARG A 1 66 ? 36.772 28.151 46.553 1.00 17.98 271 ARG A CA 1
ATOM 1021 C C . ARG A 1 66 ? 36.282 26.783 47.020 1.00 21.86 271 ARG A C 1
ATOM 1022 O O . ARG A 1 66 ? 35.979 25.917 46.191 1.00 23.31 271 ARG A O 1
ATOM 1043 N N . GLY A 1 67 ? 36.201 26.566 48.330 1.00 22.06 272 GLY A N 1
ATOM 1044 C CA . GLY A 1 67 ? 35.620 25.347 48.859 1.00 19.93 272 GLY A CA 1
ATOM 1045 C C . GLY A 1 67 ? 36.614 24.218 49.026 1.00 18.84 272 GLY A C 1
ATOM 1046 O O . GLY A 1 67 ? 37.811 24.454 49.216 1.00 24.38 272 GLY A O 1
ATOM 1050 N N . VAL A 1 68 ? 36.124 22.982 48.953 1.00 15.99 273 VAL A N 1
ATOM 1051 C CA . VAL A 1 68 ? 36.935 21.785 49.144 1.00 14.77 273 VAL A CA 1
ATOM 1052 C C . VAL A 1 68 ? 36.769 20.882 47.931 1.00 16.58 273 VAL A C 1
ATOM 1053 O O . VAL A 1 68 ? 35.658 20.712 47.417 1.00 14.42 273 VAL A O 1
ATOM 1066 N N . LEU A 1 69 ? 37.877 20.296 47.487 1.00 17.24 274 LEU A N 1
ATOM 1067 C CA . LEU A 1 69 ? 37.891 19.336 46.391 1.00 17.21 274 LEU A CA 1
ATOM 1068 C C . LEU A 1 69 ? 38.053 17.931 46.953 1.00 22.04 274 LEU A C 1
ATOM 1069 O O . LEU A 1 69 ? 38.963 17.680 47.749 1.00 23.44 274 LEU A O 1
ATOM 1085 N N . VAL A 1 70 ? 37.182 17.017 46.531 1.00 22.77 275 VAL A N 1
ATOM 1086 C CA . VAL A 1 70 ? 37.251 15.619 46.941 1.00 23.57 275 VAL A CA 1
ATOM 1087 C C . VAL A 1 70 ? 37.266 14.749 45.692 1.00 19.33 275 VAL A C 1
ATOM 1088 O O . VAL A 1 70 ? 36.456 14.951 44.781 1.00 20.64 275 VAL A O 1
ATOM 1101 N N . ALA A 1 71 ? 38.181 13.781 45.655 1.00 22.35 276 ALA A N 1
ATOM 1102 C CA . ALA A 1 71 ? 38.295 12.835 44.552 1.00 19.63 276 ALA A CA 1
ATOM 1103 C C . ALA A 1 71 ? 38.067 11.429 45.086 1.00 17.44 276 ALA A C 1
ATOM 1104 O O . ALA A 1 71 ? 38.809 10.966 45.959 1.00 18.68 276 ALA A O 1
ATOM 1111 N N . SER A 1 72 ? 37.049 10.752 44.557 1.00 21.96 277 SER A N 1
ATOM 1112 C CA . SER A 1 72 ? 36.690 9.398 44.973 1.00 22.37 277 SER A CA 1
ATOM 1113 C C . SER A 1 72 ? 36.753 8.497 43.744 1.00 21.25 277 SER A C 1
ATOM 1114 O O . SER A 1 72 ? 35.839 8.502 42.913 1.00 22.10 277 SER A O 1
ATOM 1122 N N . ASN A 1 73 ? 37.832 7.724 43.633 1.00 21.17 278 ASN A N 1
ATOM 1123 C CA . ASN A 1 73 ? 38.037 6.841 42.490 1.00 22.65 278 ASN A CA 1
ATOM 1124 C C . ASN A 1 73 ? 38.398 5.429 42.946 1.00 29.77 278 ASN A C 1
ATOM 1125 O O . ASN A 1 73 ? 38.044 5.020 44.057 1.00 28.01 278 ASN A O 1
ATOM 1136 N N . SER A 1 74 ? 39.101 4.676 42.098 1.00 27.00 279 SER A N 1
ATOM 1137 C CA . SER A 1 74 ? 39.449 3.303 42.436 1.00 28.47 279 SER A CA 1
ATOM 1138 C C . SER A 1 74 ? 40.569 3.220 43.467 1.00 24.40 279 SER A C 1
ATOM 1139 O O . SER A 1 74 ? 40.684 2.201 44.154 1.00 27.19 279 SER A O 1
ATOM 1147 N N . ARG A 1 75 ? 41.390 4.259 43.595 1.00 23.55 280 ARG A N 1
ATOM 1148 C CA . ARG A 1 75 ? 42.523 4.231 44.510 1.00 26.49 280 ARG A CA 1
ATOM 1149 C C . ARG A 1 75 ? 42.198 4.802 45.883 1.00 26.92 280 ARG A C 1
ATOM 1150 O O . ARG A 1 75 ? 43.070 4.802 46.758 1.00 24.67 280 ARG A O 1
ATOM 1171 N N . GLY A 1 76 ? 40.977 5.293 46.095 1.00 25.67 281 GLY A N 1
ATOM 1172 C CA . GLY A 1 76 ? 40.560 5.781 47.392 1.00 24.33 281 GLY A CA 1
ATOM 1173 C C . GLY A 1 76 ? 40.148 7.242 47.337 1.00 25.19 281 GLY A C 1
ATOM 1174 O O . GLY A 1 76 ? 39.712 7.747 46.296 1.00 23.66 281 GLY A O 1
ATOM 1178 N N . LEU A 1 77 ? 40.292 7.913 48.476 1.00 24.39 282 LEU A N 1
ATOM 1179 C CA . LEU A 1 77 ? 39.814 9.275 48.658 1.00 19.38 282 LEU A CA 1
ATOM 1180 C C . LEU A 1 77 ? 40.983 10.247 48.698 1.00 18.96 282 LEU A C 1
ATOM 1181 O O . LEU A 1 77 ? 41.992 10.000 49.368 1.00 16.98 282 LEU A O 1
ATOM 1197 N N . PHE A 1 78 ? 40.832 11.354 47.978 1.00 16.15 283 PHE A N 1
ATOM 1198 C CA . PHE A 1 78 ? 41.803 12.433 47.966 1.00 16.81 283 PHE A CA 1
ATOM 1199 C C . PHE A 1 78 ? 41.068 13.744 48.190 1.00 19.39 283 PHE A C 1
ATOM 1200 O O . PHE A 1 78 ? 39.920 13.907 47.767 1.00 18.55 283 PHE A O 1
ATOM 1217 N N . VAL A 1 79 ? 41.734 14.682 48.859 1.00 19.47 284 VAL A N 1
ATOM 1218 C CA . VAL A 1 79 ? 41.127 15.964 49.191 1.00 19.20 284 VAL A CA 1
ATOM 1219 C C . VAL A 1 79 ? 42.160 17.068 49.020 1.00 22.84 284 VAL A C 1
ATOM 1220 O O . VAL A 1 79 ? 43.361 16.858 49.215 1.00 23.78 284 VAL A O 1
ATOM 1233 N N . GLN A 1 80 ? 41.681 18.255 48.647 1.00 16.98 285 GLN A N 1
ATOM 1234 C CA . GLN A 1 80 ? 42.502 19.458 48.646 1.00 17.91 285 GLN A CA 1
ATOM 1235 C C . GLN A 1 80 ? 41.677 20.621 49.169 1.00 16.44 285 GLN A C 1
ATOM 1236 O O . GLN A 1 80 ? 40.562 20.858 48.695 1.00 14.96 285 GLN A O 1
ATOM 1250 N N . ARG A 1 81 ? 42.230 21.343 50.140 1.00 16.28 286 ARG A N 1
ATOM 1251 C CA . ARG A 1 81 ? 41.556 22.483 50.745 1.00 15.05 286 ARG A CA 1
ATOM 1252 C C . ARG A 1 81 ? 41.944 23.765 50.020 1.00 17.48 286 ARG A C 1
ATOM 1253 O O . ARG A 1 81 ? 43.132 24.079 49.893 1.00 22.94 286 ARG A O 1
ATOM 1274 N N . LEU A 1 82 ? 40.940 24.504 49.551 1.00 15.26 287 LEU A N 1
ATOM 1275 C CA . LEU A 1 82 ? 41.154 25.763 48.851 1.00 18.06 287 LEU A CA 1
ATOM 1276 C C . LEU A 1 82 ? 40.616 26.965 49.614 1.00 24.65 287 LEU A C 1
ATOM 1277 O O . LEU A 1 82 ? 40.762 28.098 49.141 1.00 24.43 287 LEU A O 1
ATOM 1293 N N . CYS A 1 83 ? 40.010 26.753 50.775 1.00 22.66 288 CYS A N 1
ATOM 1294 C CA . CYS A 1 83 ? 39.379 27.812 51.541 1.00 19.54 288 CYS A CA 1
ATOM 1295 C C . CYS A 1 83 ? 40.278 28.264 52.680 1.00 15.31 288 CYS A C 1
ATOM 1296 O O . CYS A 1 83 ? 41.166 27.528 53.119 1.00 16.39 288 CYS A O 1
ATOM 1304 N N . PRO A 1 84 ? 40.079 29.486 53.185 1.00 20.49 289 PRO A N 1
ATOM 1305 C CA . PRO A 1 84 ? 40.841 29.933 54.361 1.00 21.70 289 PRO A CA 1
ATOM 1306 C C . PRO A 1 84 ? 40.367 29.320 55.667 1.00 21.68 289 PRO A C 1
ATOM 1307 O O . PRO A 1 84 ? 41.082 29.421 56.673 1.00 19.59 289 PRO A O 1
ATOM 1318 N N . ILE A 1 85 ? 39.190 28.704 55.684 1.00 20.68 290 ILE A N 1
ATOM 1319 C CA . ILE A 1 85 ? 38.692 28.043 56.895 1.00 20.31 290 ILE A CA 1
ATOM 1320 C C . ILE A 1 85 ? 39.633 26.897 57.258 1.00 20.98 290 ILE A C 1
ATOM 1321 O O . ILE A 1 85 ? 39.953 26.060 56.390 1.00 20.95 290 ILE A O 1
ATOM 1337 N N . PRO A 1 86 ? 40.103 26.792 58.502 1.00 20.03 291 PRO A N 1
ATOM 1338 C CA . PRO A 1 86 ? 40.936 25.639 58.868 1.00 21.34 291 PRO A CA 1
ATOM 1339 C C . PRO A 1 86 ? 40.126 24.353 58.848 1.00 20.56 291 PRO A C 1
ATOM 1340 O O . PRO A 1 86 ? 38.956 24.331 59.235 1.00 27.85 291 PRO A O 1
ATOM 1351 N N . ILE A 1 87 ? 40.761 23.274 58.397 1.00 17.01 292 ILE A N 1
ATOM 1352 C CA . ILE A 1 87 ? 40.127 21.962 58.339 1.00 16.69 292 ILE A CA 1
ATOM 1353 C C . ILE A 1 87 ? 41.063 20.948 58.978 1.00 20.29 292 ILE A C 1
ATOM 1354 O O . ILE A 1 87 ? 42.213 20.803 58.548 1.00 25.22 292 ILE A O 1
ATOM 1370 N N . SER A 1 88 ? 40.574 20.253 59.998 1.00 18.88 293 SER A N 1
ATOM 1371 C CA . SER A 1 88 ? 41.223 19.058 60.514 1.00 20.16 293 SER A CA 1
ATOM 1372 C C . SER A 1 88 ? 40.524 17.830 59.944 1.00 19.88 293 SER A C 1
ATOM 1373 O O . SER A 1 88 ? 39.4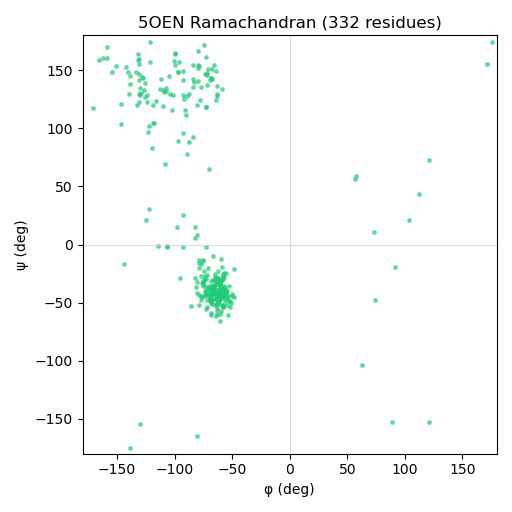14 17.913 59.412 1.00 24.15 293 SER A O 1
ATOM 1381 N N . TRP A 1 89 ? 41.188 16.681 60.053 1.00 16.18 294 TRP A N 1
ATOM 1382 C CA . TRP A 1 89 ? 40.674 15.472 59.428 1.00 16.00 294 TRP A CA 1
ATOM 1383 C C . TRP A 1 89 ? 41.177 14.242 60.166 1.00 16.39 294 TRP A C 1
ATOM 1384 O O . TRP A 1 89 ? 42.278 14.236 60.721 1.00 19.10 294 TRP A O 1
ATOM 1405 N N . ASN A 1 90 ? 40.347 13.200 60.167 1.00 20.43 295 ASN A N 1
ATOM 1406 C CA . ASN A 1 90 ? 40.705 11.888 60.689 1.00 22.23 295 ASN A CA 1
ATOM 1407 C C . ASN A 1 90 ? 40.318 10.847 59.650 1.00 22.95 295 ASN A C 1
ATOM 1408 O O . ASN A 1 90 ? 39.184 10.849 59.161 1.00 31.90 295 ASN A O 1
ATOM 1419 N N . ALA A 1 91 ? 41.251 9.964 59.315 1.00 20.23 296 ALA A N 1
ATOM 1420 C CA . ALA A 1 91 ? 41.011 8.949 58.299 1.00 18.54 296 ALA A CA 1
ATOM 1421 C C . ALA A 1 91 ? 42.003 7.817 58.518 1.00 17.08 296 ALA A C 1
ATOM 1422 O O . ALA A 1 91 ? 42.937 7.946 59.321 1.00 18.47 296 ALA A O 1
ATOM 1429 N N . PRO A 1 92 ? 41.825 6.687 57.829 1.00 17.23 297 PRO A N 1
ATOM 1430 C CA . PRO A 1 92 ? 42.753 5.562 58.033 1.00 20.13 297 PRO A CA 1
ATOM 1431 C C . PRO A 1 92 ? 44.206 5.904 57.752 1.00 18.14 297 PRO A C 1
ATOM 1432 O O . PRO A 1 92 ? 45.102 5.281 58.335 1.00 22.67 297 PRO A O 1
ATOM 1443 N N . GLU A 1 93 ? 44.475 6.875 56.879 1.00 21.90 298 GLU A N 1
ATOM 1444 C CA . GLU A 1 93 ? 45.839 7.218 56.497 1.00 25.41 298 GLU A CA 1
ATOM 1445 C C . GLU A 1 93 ? 46.381 8.416 57.270 1.00 28.96 298 GLU A C 1
ATOM 1446 O O . GLU A 1 93 ? 47.397 8.995 56.869 1.00 24.97 298 GLU A O 1
ATOM 1458 N N . ALA A 1 94 ? 45.732 8.801 58.363 1.00 25.60 299 ALA A N 1
ATOM 1459 C CA . ALA A 1 94 ? 46.275 9.865 59.189 1.00 24.41 299 ALA A CA 1
ATOM 1460 C C . ALA A 1 94 ? 47.559 9.381 59.861 1.00 25.09 299 ALA A C 1
ATOM 1461 O O . ALA A 1 94 ? 47.655 8.211 60.243 1.00 23.92 299 ALA A O 1
ATOM 1468 N N . PRO A 1 95 ? 48.560 10.242 60.012 1.00 30.27 300 PRO A N 1
ATOM 1469 C CA . PRO A 1 95 ? 49.824 9.804 60.602 1.00 37.73 300 PRO A CA 1
ATOM 1470 C C . PRO A 1 95 ? 49.691 9.619 62.102 1.00 41.91 300 PRO A C 1
ATOM 1471 O O . PRO A 1 95 ? 48.664 9.982 62.694 1.00 46.63 300 PRO A O 1
ATOM 1482 N N . PRO A 1 96 ? 50.707 9.057 62.753 1.00 50.19 301 PRO A N 1
ATOM 1483 C CA . PRO A 1 96 ? 50.642 8.883 64.207 1.00 60.98 301 PRO A CA 1
ATOM 1484 C C . PRO A 1 96 ? 51.151 10.111 64.944 1.00 62.08 301 PRO A C 1
ATOM 1485 O O . PRO A 1 96 ? 52.339 10.202 65.267 1.00 74.00 301 PRO A O 1
ATOM 1496 N N . GLY A 1 97 ? 50.260 11.064 65.209 1.00 60.71 302 GLY A N 1
ATOM 1497 C CA . GLY A 1 97 ? 50.645 12.312 65.822 1.00 59.57 302 GLY A CA 1
ATOM 1498 C C . GLY A 1 97 ? 49.768 12.675 67.003 1.00 49.22 302 GLY A C 1
ATOM 1499 O O . GLY A 1 97 ? 48.613 12.251 67.100 1.00 51.10 302 GLY A O 1
ATOM 1503 N N . PRO A 1 98 ? 50.304 13.477 67.928 1.00 52.57 303 PRO A N 1
ATOM 1504 C CA . PRO A 1 98 ? 49.530 13.847 69.122 1.00 55.45 303 PRO A CA 1
ATOM 1505 C C . PRO A 1 98 ? 48.397 14.818 68.825 1.00 69.06 303 PRO A C 1
ATOM 1506 O O . PRO A 1 98 ? 47.240 14.559 69.173 1.00 66.46 303 PRO A O 1
ATOM 1517 N N . GLY A 1 99 ? 48.720 15.939 68.184 1.00 71.60 304 GLY A N 1
ATOM 1518 C CA . GLY A 1 99 ? 47.759 16.989 67.949 1.00 51.82 304 GLY A CA 1
ATOM 1519 C C . GLY A 1 99 ? 46.864 16.705 66.760 1.00 46.13 304 GLY A C 1
ATOM 1520 O O . GLY A 1 99 ? 46.782 15.575 66.269 1.00 47.38 304 GLY A O 1
ATOM 1524 N N . PRO A 1 100 ? 46.170 17.733 66.277 1.00 38.11 305 PRO A N 1
ATOM 1525 C CA . PRO A 1 100 ? 45.277 17.550 65.129 1.00 29.41 305 PRO A CA 1
ATOM 1526 C C . PRO A 1 100 ? 46.032 17.542 63.811 1.00 25.11 305 PRO A C 1
ATOM 1527 O O . PRO A 1 100 ? 47.113 18.119 63.676 1.00 31.66 305 PRO A O 1
ATOM 1538 N N . HIS A 1 101 ? 45.437 16.875 62.828 1.00 26.91 306 HIS A N 1
ATOM 1539 C CA . HIS A 1 101 ? 45.981 16.811 61.477 1.00 23.25 306 HIS A CA 1
ATOM 1540 C C . HIS A 1 101 ? 45.197 17.774 60.597 1.00 21.57 306 HIS A C 1
ATOM 1541 O O . HIS A 1 101 ? 43.993 17.591 60.392 1.00 24.82 306 HIS A O 1
ATOM 1555 N N . LEU A 1 102 ? 45.877 18.795 60.085 1.00 20.87 307 LEU A N 1
ATOM 1556 C CA . LEU A 1 102 ? 45.236 19.904 59.392 1.00 16.10 307 LEU A CA 1
ATOM 1557 C C . LEU A 1 102 ? 45.564 19.851 57.907 1.00 18.98 307 LEU A C 1
ATOM 1558 O O . LEU A 1 102 ? 46.727 19.680 57.527 1.00 20.63 307 LEU A O 1
ATOM 1574 N N . LEU A 1 103 ? 44.540 19.997 57.076 1.00 21.54 308 LEU A N 1
ATOM 1575 C CA . LEU A 1 103 ? 44.729 19.995 55.634 1.00 19.14 308 LEU A CA 1
ATOM 1576 C C . LEU A 1 103 ? 45.581 21.192 55.224 1.00 19.73 308 LEU A C 1
ATOM 1577 O O . LEU A 1 103 ? 45.218 22.332 55.545 1.00 17.43 308 LEU A O 1
ATOM 1593 N N . PRO A 1 104 ? 46.699 20.995 54.522 1.00 17.30 309 PRO A N 1
ATOM 1594 C CA . PRO A 1 104 ? 47.483 22.148 54.069 1.00 19.22 309 PRO A CA 1
ATOM 1595 C C . PRO A 1 104 ? 46.946 22.718 52.767 1.00 23.52 309 PRO A C 1
ATOM 1596 O O . PRO A 1 104 ? 46.518 21.986 51.870 1.00 21.94 309 PRO A O 1
ATOM 1607 N N . SER A 1 105 ? 46.980 24.044 52.668 1.00 34.51 310 SER A N 1
ATOM 1608 C CA . SER A 1 105 ? 46.566 24.712 51.443 1.00 32.83 310 SER A CA 1
ATOM 1609 C C . SER A 1 105 ? 47.565 24.429 50.328 1.00 40.50 310 SER A C 1
ATOM 1610 O O . SER A 1 105 ? 48.778 24.383 50.553 1.00 55.13 310 SER A O 1
ATOM 1618 N N . ASN A 1 106 ? 47.048 24.238 49.117 1.00 33.25 311 ASN A N 1
ATOM 1619 C CA . ASN A 1 106 ? 47.877 23.949 47.948 1.00 55.27 311 ASN A CA 1
ATOM 1620 C C . ASN A 1 106 ? 48.725 22.695 48.188 1.00 36.91 311 ASN A C 1
ATOM 1621 O O . ASN A 1 106 ? 49.958 22.715 48.151 1.00 26.93 311 ASN A O 1
ATOM 1632 N N . LYS A 1 107 ? 48.026 21.589 48.444 1.00 31.61 312 LYS A N 1
ATOM 1633 C CA . LYS A 1 107 ? 48.663 20.295 48.650 1.00 21.93 312 LYS A CA 1
ATOM 1634 C C . LYS A 1 107 ? 47.602 19.203 48.697 1.00 22.10 312 LYS A C 1
ATOM 1635 O O . LYS A 1 107 ? 46.739 19.210 49.581 1.00 25.88 312 LYS A O 1
ATOM 1654 N N . CYS A 1 108 ? 47.652 18.264 47.754 1.00 20.24 313 CYS A N 1
ATOM 1655 C CA . CYS A 1 108 ? 46.658 17.200 47.680 1.00 24.49 313 CYS A CA 1
ATOM 1656 C C . CYS A 1 108 ? 46.970 16.139 48.729 1.00 21.64 313 CYS A C 1
ATOM 1657 O O . CYS A 1 108 ? 48.073 15.581 48.745 1.00 22.09 313 CYS A O 1
ATOM 1665 N N . VAL A 1 109 ? 45.998 15.856 49.593 1.00 19.76 314 VAL A N 1
ATOM 1666 C CA . VAL A 1 109 ? 46.172 14.955 50.728 1.00 17.86 314 VAL A CA 1
ATOM 1667 C C . VAL A 1 109 ? 45.422 13.661 50.440 1.00 17.97 314 VAL A C 1
ATOM 1668 O O . VAL A 1 109 ? 44.252 13.690 50.038 1.00 20.41 314 VAL A O 1
ATOM 1681 N N . GLU A 1 110 ? 46.093 12.529 50.652 1.00 20.97 315 GLU A N 1
ATOM 1682 C CA . GLU A 1 110 ? 45.500 11.211 50.437 1.00 23.25 315 GLU A CA 1
ATOM 1683 C C . GLU A 1 110 ? 44.834 10.753 51.731 1.00 23.28 315 GLU A C 1
ATOM 1684 O O . GLU A 1 110 ? 45.516 10.451 52.715 1.00 25.14 315 GLU A O 1
ATOM 1696 N N . LEU A 1 111 ? 43.502 10.689 51.724 1.00 18.21 316 LEU A N 1
ATOM 1697 C CA . LEU A 1 111 ? 42.735 10.343 52.916 1.00 18.28 316 LEU A CA 1
ATOM 1698 C C . LEU A 1 111 ? 42.580 8.835 53.089 1.00 28.38 316 LEU A C 1
ATOM 1699 O O . LEU A 1 111 ? 42.890 8.293 54.155 1.00 22.83 316 LEU A O 1
ATOM 1715 N N . PHE A 1 112 ? 42.096 8.151 52.056 1.00 25.26 317 PHE A N 1
ATOM 1716 C CA . PHE A 1 112 ? 41.770 6.737 52.133 1.00 19.49 317 PHE A CA 1
ATOM 1717 C C . PHE A 1 112 ? 42.348 6.023 50.922 1.00 18.35 317 PHE A C 1
ATOM 1718 O O . PHE A 1 112 ? 42.460 6.599 49.837 1.00 24.06 317 PHE A O 1
ATOM 1735 N N . LYS A 1 113 ? 42.727 4.765 51.125 1.00 21.12 318 LYS A N 1
ATOM 1736 C CA . LYS A 1 113 ? 43.334 3.951 50.082 1.00 26.58 318 LYS A CA 1
ATOM 1737 C C . LYS A 1 113 ? 42.625 2.609 49.992 1.00 22.83 318 LYS A C 1
ATOM 1738 O O . LYS A 1 113 ? 42.353 1.969 51.012 1.00 23.15 318 LYS A O 1
ATOM 1757 N N . THR A 1 114 ? 42.333 2.186 48.760 1.00 22.85 319 THR A N 1
ATOM 1758 C CA . THR A 1 114 ? 41.723 0.880 48.543 1.00 26.08 319 THR A CA 1
ATOM 1759 C C . THR A 1 114 ? 42.755 -0.238 48.577 1.00 25.23 319 THR A C 1
ATOM 1760 O O . THR A 1 114 ? 42.440 -1.352 49.009 1.00 24.24 319 THR A O 1
ATOM 1771 N N . THR A 1 115 ? 43.982 0.039 48.133 1.00 30.72 320 THR A N 1
ATOM 1772 C CA . THR A 1 115 ? 45.029 -0.978 48.140 1.00 23.14 320 THR A CA 1
ATOM 1773 C C . THR A 1 115 ? 45.258 -1.520 49.546 1.00 27.92 320 THR A C 1
ATOM 1774 O O . THR A 1 115 ? 45.234 -2.736 49.767 1.00 30.65 320 THR A O 1
ATOM 1785 N N . TYR A 1 116 ? 45.494 -0.627 50.511 1.00 25.01 321 TYR A N 1
ATOM 1786 C CA . TYR A 1 116 ? 45.758 -1.066 51.878 1.00 28.67 321 TYR A CA 1
ATOM 1787 C C . TYR A 1 116 ? 44.494 -1.559 52.570 1.00 29.16 321 TYR A C 1
ATOM 1788 O O . TYR A 1 116 ? 44.574 -2.388 53.483 1.00 32.59 321 TYR A O 1
ATOM 1806 N N . PHE A 1 117 ? 43.324 -1.067 52.161 1.00 29.35 322 PHE A N 1
ATOM 1807 C CA . PHE A 1 117 ? 42.079 -1.607 52.692 1.00 28.62 322 PHE A CA 1
ATOM 1808 C C . PHE A 1 117 ? 41.940 -3.082 52.337 1.00 31.09 322 PHE A C 1
ATOM 1809 O O . PHE A 1 117 ? 41.635 -3.915 53.198 1.00 37.36 322 PHE A O 1
ATOM 1826 N N . CYS A 1 118 ? 42.162 -3.423 51.066 1.00 33.48 323 CYS A N 1
ATOM 1827 C CA . CYS A 1 118 ? 42.108 -4.823 50.656 1.00 34.25 323 CYS A CA 1
ATOM 1828 C C . CYS A 1 118 ? 43.171 -5.645 51.374 1.00 35.60 323 CYS A C 1
ATOM 1829 O O . CYS A 1 118 ? 42.902 -6.767 51.819 1.00 39.04 323 CYS A O 1
ATOM 1837 N N . ARG A 1 119 ? 44.385 -5.105 51.496 1.00 38.88 324 ARG A N 1
ATOM 1838 C CA . ARG A 1 119 ? 45.459 -5.824 52.173 1.00 32.86 324 ARG A CA 1
ATOM 1839 C C . ARG A 1 119 ? 45.078 -6.130 53.616 1.00 38.70 324 ARG A C 1
ATOM 1840 O O . ARG A 1 119 ? 45.070 -7.291 54.041 1.00 54.08 324 ARG A O 1
ATOM 1861 N N . ASP A 1 120 ? 44.754 -5.090 54.388 1.00 41.37 325 ASP A N 1
ATOM 1862 C CA . ASP A 1 120 ? 44.399 -5.280 55.788 1.00 37.40 325 ASP A CA 1
ATOM 1863 C C . ASP A 1 120 ? 43.116 -6.085 55.949 1.00 41.57 325 ASP A C 1
ATOM 1864 O O . ASP A 1 120 ? 42.928 -6.726 56.988 1.00 49.94 325 ASP A O 1
ATOM 1873 N N . LEU A 1 121 ? 42.232 -6.071 54.948 1.00 37.35 326 LEU A N 1
ATOM 1874 C CA . LEU A 1 121 ? 41.020 -6.880 55.029 1.00 38.30 326 LEU A CA 1
ATOM 1875 C C . LEU A 1 121 ? 41.333 -8.356 54.824 1.00 50.23 326 LEU A C 1
ATOM 1876 O O . LEU A 1 121 ? 40.830 -9.212 55.561 1.00 48.24 326 LEU A O 1
ATOM 1892 N N . ALA A 1 122 ? 42.162 -8.674 53.826 1.00 52.50 327 ALA A N 1
ATOM 1893 C CA . ALA A 1 122 ? 42.562 -10.059 53.607 1.00 49.50 327 ALA A CA 1
ATOM 1894 C C .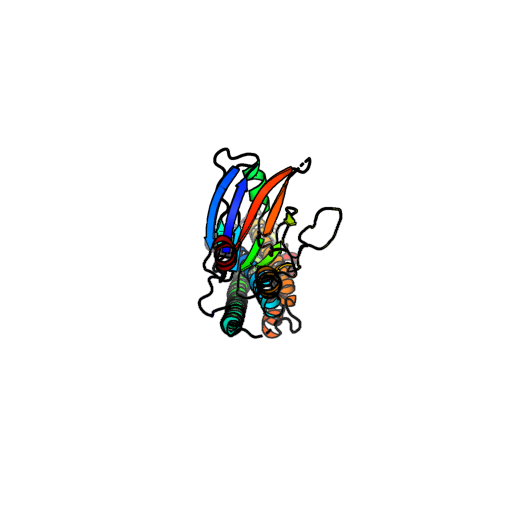 ALA A 1 122 ? 43.264 -10.637 54.828 1.00 54.88 327 ALA A C 1
ATOM 1895 O O . ALA A 1 122 ? 43.183 -11.845 55.078 1.00 60.91 327 ALA A O 1
ATOM 1902 N N . GLN A 1 123 ? 43.958 -9.796 55.596 1.00 41.52 328 GLN A N 1
ATOM 1903 C CA . GLN A 1 123 ? 44.649 -10.267 56.790 1.00 51.29 328 GLN A CA 1
ATOM 1904 C C . GLN A 1 123 ? 43.688 -10.554 57.937 1.00 55.36 328 GLN A C 1
ATOM 1905 O O . GLN A 1 123 ? 43.962 -11.435 58.760 1.00 54.20 328 GLN A O 1
ATOM 1919 N N . TYR A 1 124 ? 42.571 -9.829 58.016 1.00 58.99 329 TYR A N 1
ATOM 1920 C CA . TYR A 1 124 ? 41.601 -10.078 59.077 1.00 56.39 329 TYR A CA 1
ATOM 1921 C C . TYR A 1 124 ? 40.849 -11.381 58.836 1.00 59.09 329 TYR A C 1
ATOM 1922 O O . TYR A 1 124 ? 40.821 -12.264 59.703 1.00 63.02 329 TYR A O 1
ATOM 1940 N N . PHE A 1 125 ? 40.216 -11.513 57.667 1.00 60.63 330 PHE A N 1
ATOM 1941 C CA . PHE A 1 125 ? 39.510 -12.748 57.338 1.00 56.65 330 PHE A CA 1
ATOM 1942 C C . PHE A 1 125 ? 40.382 -13.965 57.619 1.00 59.05 330 PHE A C 1
ATOM 1943 O O . PHE A 1 125 ? 39.927 -14.951 58.208 1.00 60.27 330 PHE A O 1
ATOM 1960 N N . GLN A 1 126 ? 41.648 -13.908 57.203 1.00 57.17 331 GLN A N 1
ATOM 1961 C CA . GLN A 1 126 ? 42.575 -14.987 57.520 1.00 58.77 331 GLN A CA 1
ATOM 1962 C C . GLN A 1 126 ? 42.895 -15.012 59.009 1.00 48.18 331 GLN A C 1
ATOM 1963 O O . GLN A 1 126 ? 42.967 -16.087 59.615 1.00 67.78 331 GLN A O 1
ATOM 1977 N N . GLY A 1 127 ? 43.088 -13.842 59.614 1.00 56.70 332 GLY A N 1
ATOM 1978 C CA . GLY A 1 127 ? 43.254 -13.746 61.052 1.00 63.21 332 GLY A CA 1
ATOM 1979 C C . GLY A 1 127 ? 44.641 -13.333 61.497 1.00 57.63 332 GLY A C 1
ATOM 1980 O O . GLY A 1 127 ? 45.188 -13.904 62.445 1.00 43.92 332 GLY A O 1
ATOM 1984 N N . GLN A 1 128 ? 45.220 -12.333 60.829 1.00 69.13 333 GLN A N 1
ATOM 1985 C CA . GLN A 1 128 ? 46.542 -11.825 61.181 1.00 70.93 333 GLN A CA 1
ATOM 1986 C C . GLN A 1 128 ? 46.525 -10.321 61.443 1.00 57.37 333 GLN A C 1
ATOM 1987 O O . GLN A 1 128 ? 47.573 -9.672 61.362 1.00 45.36 333 GLN A O 1
ATOM 2001 N N . GLY A 1 129 ? 45.363 -9.752 61.758 1.00 47.26 334 GLY A N 1
ATOM 2002 C CA . GLY A 1 129 ? 45.268 -8.337 62.032 1.00 42.08 334 GLY A CA 1
ATOM 2003 C C . GLY A 1 129 ? 43.847 -7.868 62.274 1.00 43.55 334 GLY A C 1
ATOM 2004 O O . GLY A 1 129 ? 42.880 -8.623 62.122 1.00 41.72 334 GLY A O 1
ATOM 2008 N N . PRO A 1 130 ? 43.696 -6.602 62.657 1.00 33.87 335 PRO A N 1
ATOM 2009 C CA . PRO A 1 130 ? 42.363 -6.055 62.930 1.00 31.12 335 PRO A CA 1
ATOM 2010 C C . PRO A 1 130 ? 41.644 -5.692 61.644 1.00 34.83 335 PRO A C 1
ATOM 2011 O O . PRO A 1 130 ? 42.264 -5.627 60.572 1.00 35.68 335 PRO A O 1
ATOM 2022 N N . PRO A 1 131 ? 40.334 -5.442 61.708 1.00 36.00 336 PRO A N 1
ATOM 2023 C CA . PRO A 1 131 ? 39.614 -5.054 60.499 1.00 43.14 336 PRO A CA 1
ATOM 2024 C C . PRO A 1 131 ? 39.993 -3.650 60.074 1.00 43.86 336 PRO A C 1
ATOM 2025 O O . PRO A 1 131 ? 40.343 -2.804 60.915 1.00 46.53 336 PRO A O 1
ATOM 2036 N N . PRO A 1 132 ? 39.941 -3.348 58.779 1.00 45.63 337 PRO A N 1
ATOM 2037 C CA . PRO A 1 132 ? 40.372 -2.029 58.311 1.00 45.63 337 PRO A CA 1
ATOM 2038 C C . PRO A 1 132 ? 39.316 -0.957 58.528 1.00 38.16 337 PRO A C 1
ATOM 2039 O O . PRO A 1 132 ? 38.111 -1.220 58.541 1.00 40.97 337 PRO A O 1
ATOM 2050 N N . LYS A 1 133 ? 39.795 0.271 58.692 1.00 33.32 338 LYS A N 1
ATOM 2051 C CA . LYS A 1 133 ? 38.943 1.444 58.806 1.00 42.12 338 LYS A CA 1
ATOM 2052 C C . LYS A 1 133 ? 38.820 2.124 57.447 1.00 33.40 338 LYS A C 1
ATOM 2053 O O . LYS A 1 133 ? 39.675 1.969 56.571 1.00 34.44 338 LYS A O 1
ATOM 2072 N N . PHE A 1 134 ? 37.740 2.890 57.277 1.00 31.83 339 PHE A N 1
ATOM 2073 C CA . PHE A 1 134 ? 37.462 3.511 55.984 1.00 29.54 339 PHE A CA 1
ATOM 2074 C C . PHE A 1 134 ? 36.845 4.902 56.053 1.00 29.15 339 PHE A C 1
ATOM 2075 O O . PHE A 1 134 ? 36.882 5.608 55.040 1.00 28.59 339 PHE A O 1
ATOM 2092 N N . GLN A 1 135 ? 36.289 5.338 57.180 1.00 30.88 340 GLN A N 1
ATOM 2093 C CA . GLN A 1 135 ? 35.633 6.638 57.235 1.00 35.71 340 GLN A CA 1
ATOM 2094 C C . GLN A 1 135 ? 36.664 7.758 57.319 1.00 33.73 340 GLN A C 1
ATOM 2095 O O . GLN A 1 135 ? 37.634 7.676 58.078 1.00 35.16 340 GLN A O 1
ATOM 2109 N N . ALA A 1 136 ? 36.441 8.811 56.535 1.00 29.69 341 ALA A N 1
ATOM 2110 C CA . ALA A 1 136 ? 37.370 9.935 56.408 1.00 26.18 341 ALA A CA 1
ATOM 2111 C C . ALA A 1 136 ? 36.647 11.205 56.846 1.00 25.88 341 ALA A C 1
ATOM 2112 O O . ALA A 1 136 ? 36.133 11.962 56.020 1.00 33.37 341 ALA A O 1
ATOM 2119 N N . THR A 1 137 ? 36.620 11.439 58.154 1.00 25.44 342 THR A N 1
ATOM 2120 C CA . THR A 1 137 ? 35.932 12.600 58.700 1.00 23.26 342 THR A CA 1
ATOM 2121 C C . THR A 1 137 ? 36.713 13.880 58.417 1.00 20.14 342 THR A C 1
ATOM 2122 O O . THR A 1 137 ? 37.946 13.888 58.372 1.00 25.23 342 THR A O 1
ATOM 2133 N N . LEU A 1 138 ? 35.973 14.972 58.222 1.00 13.61 343 LEU A N 1
ATOM 2134 C CA . LEU A 1 138 ? 36.545 16.304 58.066 1.00 15.06 343 LEU A CA 1
ATOM 2135 C C . LEU A 1 138 ? 35.842 17.258 59.019 1.00 15.30 343 LEU A C 1
ATOM 2136 O O . LEU A 1 138 ? 34.608 17.304 59.055 1.00 14.03 343 LEU A O 1
ATOM 2152 N N . HIS A 1 139 ? 36.624 18.019 59.783 1.00 15.38 344 HIS A N 1
ATOM 2153 C CA . HIS A 1 139 ? 36.097 18.981 60.744 1.00 17.89 344 HIS A CA 1
ATOM 2154 C C . HIS A 1 139 ? 36.505 20.383 60.315 1.00 18.05 344 HIS A C 1
ATOM 2155 O O . HIS A 1 139 ? 37.697 20.662 60.149 1.00 23.13 344 HIS A O 1
ATOM 2169 N N . PHE A 1 140 ? 35.521 21.258 60.143 1.00 15.01 345 PHE A N 1
ATOM 2170 C CA . PHE A 1 140 ? 35.759 22.666 59.866 1.00 16.67 345 PHE A CA 1
ATOM 2171 C C . PHE A 1 140 ? 35.667 23.462 61.162 1.00 21.49 345 PHE A C 1
ATOM 2172 O O . PHE A 1 140 ? 34.903 23.120 62.068 1.00 24.98 345 PHE A O 1
ATOM 2189 N N . TRP A 1 141 ? 36.449 24.536 61.242 1.00 28.79 346 TRP A N 1
ATOM 2190 C CA . TRP A 1 141 ? 36.510 25.372 62.431 1.00 31.46 346 TRP A CA 1
ATOM 2191 C C . TRP A 1 141 ? 36.125 26.806 62.089 1.00 25.23 346 TRP A C 1
ATOM 2192 O O . TRP A 1 141 ? 36.228 27.245 60.941 1.00 28.64 346 TRP A O 1
ATOM 2213 N N . ALA A 1 142 ? 35.681 27.538 63.110 1.00 26.79 347 ALA A N 1
ATOM 2214 C CA . ALA A 1 142 ? 35.253 28.918 62.942 1.00 25.84 347 ALA A CA 1
ATOM 2215 C C . ALA A 1 142 ? 35.496 29.677 64.236 1.00 28.10 347 ALA A C 1
ATOM 2216 O O . ALA A 1 142 ? 35.510 29.092 65.322 1.00 33.30 347 ALA A O 1
ATOM 2222 N N . ALA A 1 143 ? 35.681 30.987 64.109 1.00 28.58 348 ALA A N 1
ATOM 2223 C CA . ALA A 1 143 ? 35.902 31.845 65.267 1.00 22.93 348 ALA A CA 1
ATOM 2224 C C . ALA A 1 143 ? 34.577 32.363 65.813 1.00 20.77 348 ALA A C 1
ATOM 2225 O O . ALA A 1 143 ? 33.607 32.517 65.073 1.00 21.87 348 ALA A O 1
ATOM 2231 N N . SER A 1 150 ? 37.039 29.950 71.416 1.00 36.57 355 SER A N 1
ATOM 2232 C CA . SER A 1 150 ? 37.033 30.800 70.231 1.00 28.64 355 SER A CA 1
ATOM 2233 C C . SER A 1 150 ? 36.831 29.964 68.970 1.00 29.41 355 SER A C 1
ATOM 2234 O O . SER A 1 150 ? 35.857 30.154 68.242 1.00 32.48 355 SER A O 1
ATOM 2241 N N . GLN A 1 151 ? 37.754 29.037 68.719 1.00 39.97 356 GLN A N 1
ATOM 2242 C CA . GLN A 1 151 ? 37.653 28.139 67.574 1.00 40.69 356 GLN A CA 1
ATOM 2243 C C . GLN A 1 151 ? 36.700 26.995 67.909 1.00 34.64 356 GLN A C 1
ATOM 2244 O O . GLN A 1 151 ? 36.940 26.239 68.856 1.00 45.74 356 GLN A O 1
ATOM 2258 N N . GLU A 1 152 ? 35.625 26.865 67.132 1.00 30.47 357 GLU A N 1
ATOM 2259 C CA . GLU A 1 152 ? 34.603 2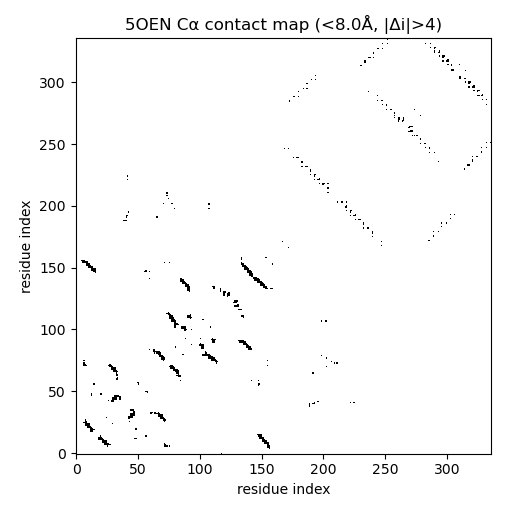5.856 67.375 1.00 41.16 357 GLU A CA 1
ATOM 2260 C C . GLU A 1 152 ? 34.354 25.047 66.1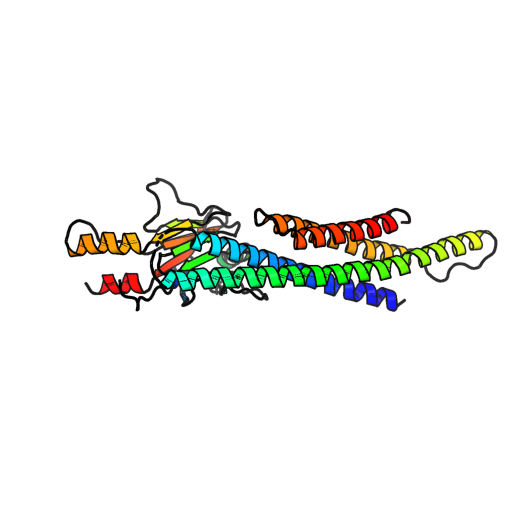10 1.00 32.31 357 GLU A C 1
ATOM 2261 O O . GLU A 1 152 ? 34.389 25.583 64.999 1.00 34.25 357 GLU A O 1
ATOM 2273 N N . ASN A 1 153 ? 34.097 23.749 66.293 1.00 31.54 358 ASN A N 1
ATOM 2274 C CA . ASN A 1 153 ? 33.933 22.809 65.182 1.00 31.68 358 ASN A CA 1
ATOM 2275 C C . ASN A 1 153 ? 32.463 22.789 64.771 1.00 28.01 358 ASN A C 1
ATOM 2276 O O . ASN A 1 153 ? 31.700 21.876 65.096 1.00 25.24 358 ASN A O 1
ATOM 2287 N N . LEU A 1 154 ? 32.069 23.821 64.024 1.00 27.92 359 LEU A N 1
ATOM 2288 C CA . LEU A 1 154 ? 30.660 23.993 63.684 1.00 24.52 359 LEU A CA 1
ATOM 2289 C C . LEU A 1 154 ? 30.204 22.974 62.647 1.00 27.95 359 LEU A C 1
ATOM 2290 O O . LEU A 1 154 ? 29.106 22.416 62.761 1.00 34.40 359 LEU A O 1
ATOM 2306 N N . ILE A 1 155 ? 31.022 22.721 61.628 1.00 23.44 360 ILE A N 1
ATOM 2307 C CA . ILE A 1 155 ? 30.664 21.830 60.530 1.00 21.03 360 ILE A CA 1
ATOM 2308 C C . ILE A 1 155 ? 31.530 20.582 60.604 1.00 15.30 360 ILE A C 1
ATOM 2309 O O . ILE A 1 155 ? 32.717 20.650 60.942 1.00 20.53 360 ILE A O 1
ATOM 2325 N N . THR A 1 156 ? 30.925 19.441 60.286 1.00 13.45 361 THR A N 1
ATOM 2326 C CA . THR A 1 156 ? 31.621 18.167 60.192 1.00 15.58 361 THR A CA 1
ATOM 2327 C C . THR A 1 156 ? 31.088 17.433 58.972 1.00 15.33 361 THR A C 1
ATOM 2328 O O . THR A 1 156 ? 29.879 17.436 58.718 1.00 17.06 361 THR A O 1
ATOM 2339 N N . VAL A 1 157 ? 31.991 16.810 58.220 1.00 10.85 362 VAL A N 1
ATOM 2340 C CA . VAL A 1 157 ? 31.638 16.082 57.007 1.00 14.58 362 VAL A CA 1
ATOM 2341 C C . VAL A 1 157 ? 32.325 14.727 57.056 1.00 18.34 362 VAL A C 1
ATOM 2342 O O . VAL A 1 157 ? 33.558 14.653 57.118 1.00 20.76 362 VAL A O 1
ATOM 2355 N N . GLN A 1 158 ? 31.532 13.662 57.030 1.00 16.86 363 GLN A N 1
ATOM 2356 C CA . GLN A 1 158 ? 32.043 12.304 56.947 1.00 23.96 363 GLN A CA 1
ATOM 2357 C C . GLN A 1 158 ? 32.009 11.836 55.498 1.00 18.59 363 GLN A C 1
ATOM 2358 O O . GLN A 1 158 ? 31.145 12.243 54.717 1.00 22.83 363 GLN A O 1
ATOM 2372 N N . MET A 1 159 ? 32.962 10.979 55.145 1.00 19.65 364 MET A N 1
ATOM 2373 C CA . MET A 1 159 ? 33.089 10.494 53.780 1.00 20.82 364 MET A CA 1
ATOM 2374 C C . MET A 1 159 ? 33.413 9.009 53.803 1.00 31.45 364 MET A C 1
ATOM 2375 O O . MET A 1 159 ? 34.119 8.531 54.696 1.00 29.23 364 MET A O 1
ATOM 2389 N N . GLU A 1 160 ? 32.883 8.285 52.822 1.00 34.74 365 GLU A N 1
ATOM 2390 C CA . GLU A 1 160 ? 33.141 6.858 52.697 1.00 27.96 365 GLU A CA 1
ATOM 2391 C C . GLU A 1 160 ? 32.773 6.421 51.287 1.00 24.83 365 GLU A C 1
ATOM 2392 O O . GLU A 1 160 ? 32.023 7.101 50.582 1.00 28.66 365 GLU A O 1
ATOM 2404 N N . GLN A 1 161 ? 33.313 5.274 50.888 1.00 25.56 366 GLN A N 1
ATOM 2405 C CA . GLN A 1 161 ? 33.018 4.682 49.593 1.00 27.32 366 GLN A CA 1
ATOM 2406 C C . GLN A 1 161 ? 32.074 3.498 49.764 1.00 35.65 366 GLN A C 1
ATOM 2407 O O . GLN A 1 161 ? 32.146 2.758 50.748 1.00 32.59 366 GLN A O 1
ATOM 2421 N N . ALA A 1 162 ? 31.184 3.326 48.783 1.00 33.21 367 ALA A N 1
ATOM 2422 C CA . ALA A 1 162 ? 30.131 2.321 48.898 1.00 32.56 367 ALA A CA 1
ATOM 2423 C C . ALA A 1 162 ? 30.708 0.916 49.016 1.00 30.96 367 ALA A C 1
ATOM 2424 O O . ALA A 1 162 ? 30.194 0.090 49.779 1.00 36.40 367 ALA A O 1
ATOM 2431 N N . PHE A 1 163 ? 31.775 0.621 48.269 1.00 27.13 368 PHE A N 1
ATOM 2432 C CA . PHE A 1 163 ? 32.331 -0.728 48.285 1.00 31.66 368 PHE A CA 1
ATOM 2433 C C . PHE A 1 163 ? 32.842 -1.108 49.668 1.00 34.59 368 PHE A C 1
ATOM 2434 O O . PHE A 1 163 ? 32.828 -2.290 50.030 1.00 37.06 368 PHE A O 1
ATOM 2451 N N . ALA A 1 164 ? 33.291 -0.129 50.454 1.00 33.27 369 ALA A N 1
ATOM 2452 C CA . ALA A 1 164 ? 33.928 -0.428 51.733 1.00 35.62 369 ALA A CA 1
ATOM 2453 C C . ALA A 1 164 ? 32.926 -0.994 52.731 1.00 43.87 369 ALA A C 1
ATOM 2454 O O . ALA A 1 164 ? 33.077 -2.123 53.211 1.00 47.57 369 ALA A O 1
ATOM 2461 N N . ARG A 1 165 ? 31.894 -0.215 53.064 1.00 42.79 370 ARG A N 1
ATOM 2462 C CA . ARG A 1 165 ? 30.928 -0.655 54.065 1.00 46.24 370 ARG A CA 1
ATOM 2463 C C . ARG A 1 165 ? 30.201 -1.921 53.630 1.00 57.00 370 ARG A C 1
ATOM 2464 O O . ARG A 1 165 ? 29.782 -2.717 54.478 1.00 63.08 370 ARG A O 1
ATOM 2485 N N . HIS A 1 166 ? 30.040 -2.126 52.321 1.00 62.28 371 HIS A N 1
ATOM 2486 C CA . HIS A 1 166 ? 29.326 -3.304 51.838 1.00 64.74 371 HIS A CA 1
ATOM 2487 C C . HIS A 1 166 ? 30.106 -4.583 52.123 1.00 64.48 371 HIS A C 1
ATOM 2488 O O . HIS A 1 166 ? 29.510 -5.626 52.416 1.00 78.46 371 HIS A O 1
ATOM 2502 N N . LEU A 1 167 ? 31.437 -4.524 52.043 1.00 53.88 372 LEU A N 1
ATOM 2503 C CA . LEU A 1 167 ? 32.247 -5.716 52.275 1.00 57.54 372 LEU A CA 1
ATOM 2504 C C . LEU A 1 167 ? 32.255 -6.105 53.748 1.00 73.96 372 LEU A C 1
ATOM 2505 O O . LEU A 1 167 ? 32.228 -7.296 54.082 1.00 79.73 372 LEU A O 1
ATOM 2521 N N . LEU A 1 168 ? 32.290 -5.117 54.641 1.00 78.02 373 LEU A N 1
ATOM 2522 C CA . LEU A 1 168 ? 32.441 -5.399 56.064 1.00 79.07 373 LEU A CA 1
ATOM 2523 C C . LEU A 1 168 ? 31.119 -5.797 56.709 1.00 95.26 373 LEU A C 1
ATOM 2524 O O . LEU A 1 168 ? 31.081 -6.728 57.521 1.00 101.22 373 LEU A O 1
ATOM 2540 N N . GLU A 1 169 ? 30.027 -5.112 56.362 1.00 96.56 374 GLU A N 1
ATOM 2541 C CA . GLU A 1 169 ? 28.755 -5.334 57.040 1.00 109.61 374 GLU A CA 1
ATOM 2542 C C . GLU A 1 169 ? 28.170 -6.717 56.785 1.00 123.73 374 GLU A C 1
ATOM 2543 O O . GLU A 1 169 ? 27.197 -7.085 57.453 1.00 128.34 374 GLU A O 1
ATOM 2555 N N . LYS A 1 170 ? 28.726 -7.490 55.849 1.00 122.32 375 LYS A N 1
ATOM 2556 C CA . LYS A 1 170 ? 28.239 -8.851 55.641 1.00 121.37 375 LYS A CA 1
ATOM 2557 C C . LYS A 1 170 ? 28.417 -9.693 56.899 1.00 124.30 375 LYS A C 1
ATOM 2558 O O . LYS A 1 170 ? 27.546 -10.502 57.242 1.00 126.58 375 LYS A O 1
ATOM 2577 N N . ILE A 1 171 ? 29.535 -9.518 57.597 1.00 123.30 376 ILE A N 1
ATOM 2578 C CA . ILE A 1 171 ? 29.778 -10.209 58.858 1.00 120.24 376 ILE A CA 1
ATOM 2579 C C . ILE A 1 171 ? 30.312 -9.209 59.877 1.00 115.64 376 ILE A C 1
ATOM 2580 O O . ILE A 1 171 ? 29.640 -8.234 60.215 1.00 104.04 376 ILE A O 1
ATOM 2596 N N . GLN B 2 1 ? 27.117 63.631 25.241 1.00 29.27 141 GLN B N 1
ATOM 2597 C CA . GLN B 2 1 ? 27.015 62.897 23.985 1.00 40.62 141 GLN B CA 1
ATOM 2598 C C . GLN B 2 1 ? 26.755 61.420 24.272 1.00 51.84 141 GLN B C 1
ATOM 2599 O O . GLN B 2 1 ? 27.450 60.807 25.081 1.00 48.22 141 GLN B O 1
ATOM 2612 N N . LEU B 2 2 ? 25.744 60.855 23.608 1.00 65.78 142 LEU B N 1
ATOM 2613 C CA . LEU B 2 2 ? 25.338 59.484 23.907 1.00 51.37 142 LEU B CA 1
ATOM 2614 C C . LEU B 2 2 ? 26.383 58.474 23.452 1.00 50.64 142 LEU B C 1
ATOM 2615 O O . LEU B 2 2 ? 26.627 57.477 24.141 1.00 54.00 142 LEU B O 1
ATOM 2631 N N . GLU B 2 3 ? 27.004 58.705 22.292 1.00 51.47 143 GLU B N 1
ATOM 2632 C CA . GLU B 2 3 ? 27.966 57.739 21.774 1.00 47.27 143 GLU B CA 1
ATOM 2633 C C . GLU B 2 3 ? 29.054 57.445 22.798 1.00 51.09 143 GLU B C 1
ATOM 2634 O O . GLU B 2 3 ? 29.477 56.293 22.949 1.00 53.45 143 GLU B O 1
ATOM 2646 N N . ILE B 2 4 ? 29.517 58.471 23.513 1.00 51.23 144 ILE B N 1
ATOM 2647 C CA . ILE B 2 4 ? 30.447 58.250 24.619 1.00 44.73 144 ILE B CA 1
ATOM 2648 C C . ILE B 2 4 ? 29.742 57.523 25.757 1.00 44.50 144 ILE B C 1
ATOM 2649 O O . ILE B 2 4 ? 30.154 56.435 26.175 1.00 45.24 144 ILE B O 1
ATOM 266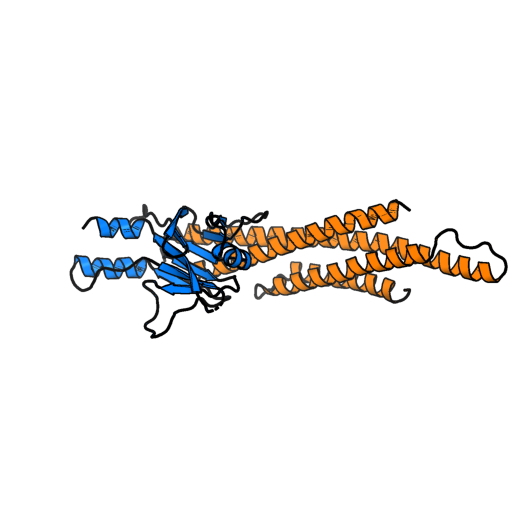5 N N . GLU B 2 5 ? 28.670 58.127 26.276 1.00 53.58 145 GLU B N 1
ATOM 2666 C CA . GLU B 2 5 ? 27.953 57.549 27.408 1.00 48.15 145 GLU B CA 1
ATOM 2667 C C . GLU B 2 5 ? 27.622 56.085 27.162 1.00 45.30 145 GLU B C 1
ATOM 2668 O O . GLU B 2 5 ? 27.774 55.248 28.058 1.00 44.00 145 GLU B O 1
ATOM 2680 N N . ASN B 2 6 ? 27.173 55.755 25.949 1.00 51.05 146 ASN B N 1
ATOM 2681 C CA . ASN B 2 6 ? 26.867 54.365 25.631 1.00 49.53 146 ASN B CA 1
ATOM 2682 C C . ASN B 2 6 ? 28.134 53.542 25.439 1.00 54.06 146 ASN B C 1
ATOM 2683 O O . ASN B 2 6 ? 28.132 52.337 25.714 1.00 57.52 146 ASN B O 1
ATOM 2694 N N . ARG B 2 7 ? 29.220 54.162 24.970 1.00 43.10 147 ARG B N 1
ATOM 2695 C CA . ARG B 2 7 ? 30.474 53.430 24.829 1.00 38.82 147 ARG B CA 1
ATOM 2696 C C . ARG B 2 7 ? 31.003 52.999 26.190 1.00 42.39 147 ARG B C 1
ATOM 2697 O O . ARG B 2 7 ? 31.296 51.819 26.408 1.00 46.45 147 ARG B O 1
ATOM 2718 N N . ILE B 2 8 ? 31.115 53.943 27.130 1.00 38.99 148 ILE B N 1
ATOM 2719 C CA . ILE B 2 8 ? 31.549 53.603 28.485 1.00 40.62 148 ILE B CA 1
ATOM 2720 C C . ILE B 2 8 ? 30.454 52.920 29.285 1.00 39.07 148 ILE B C 1
ATOM 2721 O O . ILE B 2 8 ? 30.739 52.344 30.343 1.00 38.20 148 ILE B O 1
ATOM 2737 N N . GLN B 2 9 ? 29.208 52.960 28.810 1.00 39.22 149 GLN B N 1
ATOM 2738 C CA . GLN B 2 9 ? 28.152 52.156 29.416 1.00 42.73 149 GLN B CA 1
ATOM 2739 C C . GLN B 2 9 ? 28.488 50.673 29.322 1.00 40.80 149 GLN B C 1
ATOM 2740 O O . GLN B 2 9 ? 28.611 49.981 30.338 1.00 40.79 149 GLN B O 1
ATOM 2754 N N . GLY B 2 10 ? 28.643 50.170 28.096 1.00 39.92 150 GLY B N 1
ATOM 2755 C CA . GLY B 2 10 ? 28.883 48.754 27.886 1.00 40.95 150 GLY B CA 1
ATOM 2756 C C . GLY B 2 10 ? 30.256 48.286 28.315 1.00 39.23 150 GLY B C 1
ATOM 2757 O O . GLY B 2 10 ? 30.446 47.084 28.530 1.00 46.22 150 GLY B O 1
ATOM 2761 N N . LEU B 2 11 ? 31.222 49.200 28.439 1.00 37.56 151 LEU B N 1
ATOM 2762 C CA . LEU B 2 11 ? 32.544 48.804 28.916 1.00 32.22 151 LEU B CA 1
ATOM 2763 C C . LEU B 2 11 ? 32.470 48.281 30.345 1.00 33.34 151 LEU B C 1
ATOM 2764 O O . LEU B 2 11 ? 33.088 47.262 30.672 1.00 26.76 151 LEU B O 1
ATOM 2780 N N . HIS B 2 12 ? 31.710 48.961 31.208 1.00 40.62 152 HIS B N 1
ATOM 2781 C CA . HIS B 2 12 ? 31.456 48.441 32.548 1.00 33.14 152 HIS B CA 1
ATOM 2782 C C . HIS B 2 12 ? 30.940 47.011 32.484 1.00 33.73 152 HIS B C 1
ATOM 2783 O O . HIS B 2 12 ? 31.482 46.106 33.128 1.00 35.47 152 HIS B O 1
ATOM 2797 N N . VAL B 2 13 ? 29.879 46.794 31.705 1.00 32.09 153 VAL B N 1
ATOM 2798 C CA . VAL B 2 13 ? 29.250 45.479 31.637 1.00 31.77 153 VAL B CA 1
ATOM 2799 C C . VAL B 2 13 ? 30.244 44.432 31.154 1.00 30.69 153 VAL B C 1
ATOM 2800 O O . VAL B 2 13 ? 30.283 43.307 31.669 1.00 39.73 153 VAL B O 1
ATOM 2813 N N . ASP B 2 14 ? 31.063 44.780 30.161 1.00 32.63 154 ASP B N 1
ATOM 2814 C CA . ASP B 2 14 ? 31.903 43.780 29.512 1.00 34.18 154 ASP B CA 1
ATOM 2815 C C . ASP B 2 14 ? 33.188 43.500 30.282 1.00 29.02 154 ASP B C 1
ATOM 2816 O O . ASP B 2 14 ? 33.715 42.385 30.198 1.00 36.38 154 ASP B O 1
ATOM 2825 N N . ILE B 2 15 ? 33.713 44.473 31.029 1.00 28.90 155 ILE B N 1
ATOM 2826 C CA . ILE B 2 15 ? 34.863 44.167 31.874 1.00 30.17 155 ILE B CA 1
ATOM 2827 C C . ILE B 2 15 ? 34.421 43.374 33.097 1.00 31.34 155 ILE B C 1
ATOM 2828 O O . ILE B 2 15 ? 35.180 42.542 33.607 1.00 27.86 155 ILE B O 1
ATOM 2844 N N . GLU B 2 16 ? 33.204 43.612 33.591 1.00 31.15 156 GLU B N 1
ATOM 2845 C CA . GLU B 2 16 ? 32.634 42.729 34.602 1.00 32.21 156 GLU B CA 1
ATOM 2846 C C . GLU B 2 16 ? 32.564 41.300 34.084 1.00 30.43 156 GLU B C 1
ATOM 2847 O O . GLU B 2 16 ? 33.035 40.362 34.738 1.00 29.50 156 GLU B O 1
ATOM 2859 N N . PHE B 2 17 ? 31.976 41.118 32.899 1.00 30.59 157 PHE B N 1
ATOM 2860 C CA . PHE B 2 17 ? 31.920 39.794 32.289 1.00 32.04 157 PHE B CA 1
ATOM 2861 C C . PHE B 2 17 ? 33.315 39.199 32.139 1.00 28.97 157 PHE B C 1
ATOM 2862 O O . PHE B 2 17 ? 33.513 37.998 32.357 1.00 30.79 157 PHE B O 1
ATOM 2879 N N . LEU B 2 18 ? 34.297 40.023 31.764 1.00 24.14 158 LEU B N 1
ATOM 2880 C CA . LEU B 2 18 ? 35.675 39.546 31.699 1.00 22.91 158 LEU B CA 1
ATOM 2881 C C . LEU B 2 18 ? 36.152 39.080 33.068 1.00 24.38 158 LEU B C 1
ATOM 2882 O O . LEU B 2 18 ? 36.726 37.994 33.203 1.00 26.42 158 LEU B O 1
ATOM 2898 N N . VAL B 2 19 ? 35.930 39.898 34.099 1.00 24.47 159 VAL B N 1
ATOM 2899 C CA . VAL B 2 19 ? 36.337 39.519 35.449 1.00 22.50 159 VAL B CA 1
ATOM 2900 C C . VAL B 2 19 ? 35.724 38.176 35.830 1.00 25.23 159 VAL B C 1
ATOM 2901 O O . VAL B 2 19 ? 36.371 37.341 36.474 1.00 21.05 159 VAL B O 1
ATOM 2914 N N . ARG B 2 20 ? 34.468 37.947 35.445 1.00 31.05 160 ARG B N 1
ATOM 2915 C CA . ARG B 2 20 ? 33.835 36.662 35.721 1.00 27.49 160 ARG B CA 1
ATOM 2916 C C . ARG B 2 20 ? 34.494 35.545 34.921 1.00 26.45 160 ARG B C 1
ATOM 2917 O O . ARG B 2 20 ? 34.741 34.456 35.451 1.00 25.41 160 ARG B O 1
ATOM 2938 N N . SER B 2 21 ? 34.794 35.800 33.644 1.00 24.40 161 SER B N 1
ATOM 2939 C CA . SER B 2 21 ? 35.468 34.798 32.824 1.00 25.03 161 SER B CA 1
ATOM 2940 C C . SER B 2 21 ? 36.818 34.420 33.419 1.00 26.38 161 SER B C 1
ATOM 2941 O O . SER B 2 21 ? 37.201 33.244 33.415 1.00 29.83 161 SER B O 1
ATOM 2949 N N . ILE B 2 22 ? 37.554 35.406 33.933 1.00 24.32 162 ILE B N 1
ATOM 2950 C CA . ILE B 2 22 ? 38.868 35.134 34.507 1.00 26.13 162 ILE B CA 1
ATOM 2951 C C . ILE B 2 22 ? 38.731 34.300 35.775 1.00 30.39 162 ILE B C 1
ATOM 2952 O O . ILE B 2 22 ? 39.559 33.423 36.049 1.00 33.49 162 ILE B O 1
ATOM 2968 N N . ARG B 2 23 ? 37.693 34.563 36.574 1.00 35.42 163 ARG B N 1
ATOM 2969 C CA . ARG B 2 23 ? 37.441 33.734 37.749 1.00 30.43 163 ARG B CA 1
ATOM 2970 C C . ARG B 2 23 ? 37.078 32.314 37.341 1.00 30.53 163 ARG B C 1
ATOM 2971 O O . ARG B 2 23 ? 37.528 31.347 37.966 1.00 27.32 163 ARG B O 1
ATOM 2992 N N . GLN B 2 24 ? 36.262 32.172 36.294 1.00 34.37 164 GLN B N 1
ATOM 2993 C CA . GLN B 2 24 ? 35.939 30.849 35.774 1.00 32.48 164 GLN B CA 1
ATOM 2994 C C . GLN B 2 24 ? 37.202 30.100 35.367 1.00 30.73 164 GLN B C 1
ATOM 2995 O O . GLN B 2 24 ? 37.350 28.908 35.662 1.00 35.26 164 GLN B O 1
ATOM 3009 N N . LEU B 2 25 ? 38.123 30.783 34.684 1.00 26.11 165 LEU B N 1
ATOM 3010 C CA . LEU B 2 25 ? 39.375 30.150 34.285 1.00 25.46 165 LEU B CA 1
ATOM 3011 C C . LEU B 2 25 ? 40.194 29.754 35.505 1.00 25.64 165 LEU B C 1
ATOM 3012 O O . LEU B 2 25 ? 40.640 28.608 35.624 1.00 29.28 165 LEU B O 1
ATOM 3028 N N . LYS B 2 26 ? 40.405 30.700 36.423 1.00 29.23 166 LYS B N 1
ATOM 3029 C CA . LYS B 2 26 ? 41.168 30.413 37.632 1.00 24.47 166 LYS B CA 1
ATOM 3030 C C . LYS B 2 26 ? 40.617 29.181 38.340 1.00 25.60 166 LYS B C 1
ATOM 3031 O O . LYS B 2 26 ? 41.368 28.265 38.697 1.00 25.73 166 LYS B O 1
ATOM 3050 N N . ASP B 2 27 ? 39.297 29.137 38.540 1.00 26.09 167 ASP B N 1
ATOM 3051 C CA . ASP B 2 27 ? 38.679 27.987 39.193 1.00 23.81 167 ASP B CA 1
ATOM 3052 C C . ASP B 2 27 ? 39.032 26.686 38.483 1.00 27.49 167 ASP B C 1
ATOM 3053 O O . ASP B 2 27 ? 39.285 25.664 39.131 1.00 30.99 167 ASP B O 1
ATOM 3062 N N . GLU B 2 28 ? 39.053 26.704 37.149 1.00 29.77 168 GLU B N 1
ATOM 3063 C CA . GLU B 2 28 ? 39.306 25.483 36.392 1.00 26.62 168 GLU B CA 1
ATOM 3064 C C . GLU B 2 28 ? 40.776 25.087 36.402 1.00 24.26 168 GLU B C 1
ATOM 3065 O O . GLU B 2 28 ? 41.087 23.891 36.381 1.00 28.11 168 GLU B O 1
ATOM 3077 N N . GLN B 2 29 ? 41.692 26.057 36.428 1.00 21.47 169 GLN B N 1
ATOM 3078 C CA . GLN B 2 29 ? 43.108 25.711 36.507 1.00 26.99 169 GLN B CA 1
ATOM 3079 C C . GLN B 2 29 ? 43.423 24.975 37.801 1.00 28.34 169 GLN B C 1
ATOM 3080 O O . GLN B 2 29 ? 44.312 24.115 37.824 1.00 28.10 169 GLN B O 1
ATOM 3094 N N . ASP B 2 30 ? 42.706 25.289 38.884 1.00 26.84 170 ASP B N 1
ATOM 3095 C CA . ASP B 2 30 ? 42.830 24.503 40.107 1.00 21.19 170 ASP B CA 1
ATOM 3096 C C . ASP B 2 30 ? 42.330 23.079 39.892 1.00 23.36 170 ASP B C 1
ATOM 3097 O O . ASP B 2 30 ? 42.959 22.117 40.349 1.00 24.58 170 ASP B O 1
ATOM 3106 N N . VAL B 2 31 ? 41.196 22.929 39.201 1.00 22.74 171 VAL B N 1
ATOM 3107 C CA . VAL B 2 31 ? 40.650 21.603 38.911 1.00 23.12 171 VAL B CA 1
ATOM 3108 C C . VAL B 2 31 ? 41.698 20.740 38.219 1.00 18.05 171 VAL B C 1
ATOM 3109 O O . VAL B 2 31 ? 41.981 19.612 38.640 1.00 17.31 171 VAL B O 1
ATOM 3122 N N . PHE B 2 32 ? 42.295 21.263 37.147 1.00 16.10 172 PHE B N 1
ATOM 3123 C CA . PHE B 2 32 ? 43.248 20.477 36.370 1.00 20.60 172 PHE B CA 1
ATOM 3124 C C . PHE B 2 32 ? 44.399 19.993 37.241 1.00 21.97 172 PHE B C 1
ATOM 3125 O O . PHE B 2 32 ? 44.696 18.794 37.287 1.00 27.68 172 PHE B O 1
ATOM 3142 N N . SER B 2 33 ? 45.060 20.914 37.945 1.00 25.69 173 SER B N 1
ATOM 3143 C CA . SER B 2 33 ? 46.221 20.536 38.746 1.00 24.79 173 SER B CA 1
ATOM 3144 C C . SER B 2 33 ? 45.841 19.539 39.832 1.00 24.82 173 SER B C 1
ATOM 3145 O O . SER B 2 33 ? 46.630 18.649 40.172 1.00 25.48 173 SER B O 1
ATOM 3153 N N . PHE B 2 34 ? 44.638 19.674 40.395 1.00 22.02 174 PHE B N 1
ATOM 3154 C CA . PHE B 2 34 ? 44.158 18.701 41.370 1.00 17.05 174 PHE B CA 1
ATOM 3155 C C . PHE B 2 34 ? 44.021 17.325 40.731 1.00 23.63 174 PHE B C 1
ATOM 3156 O O . PHE B 2 34 ? 44.609 16.343 41.199 1.00 27.62 174 PHE B O 1
ATOM 3173 N N . ARG B 2 35 ? 43.244 17.237 39.649 1.00 23.28 175 ARG B N 1
ATOM 3174 C CA . ARG B 2 35 ? 43.115 15.975 38.930 1.00 18.24 175 ARG B CA 1
ATOM 3175 C C . ARG B 2 35 ? 44.468 15.478 38.441 1.00 20.57 175 ARG B C 1
ATOM 3176 O O . ARG B 2 35 ? 44.774 14.285 38.546 1.00 23.88 175 ARG B O 1
ATOM 3197 N N . TYR B 2 36 ? 45.284 16.376 37.886 1.00 20.57 176 TYR B N 1
ATOM 3198 C CA . TYR B 2 36 ? 46.611 15.986 37.422 1.00 22.23 176 TYR B CA 1
ATOM 3199 C C . TYR B 2 36 ? 47.413 15.354 38.553 1.00 22.40 176 TYR B C 1
ATOM 3200 O O . TYR B 2 36 ? 48.003 14.280 38.390 1.00 25.33 176 TYR B O 1
ATOM 3218 N N . THR B 2 37 ? 47.435 16.008 39.716 1.00 22.46 177 THR B N 1
ATOM 3219 C CA . THR B 2 37 ? 48.164 15.470 40.860 1.00 27.28 177 THR B CA 1
ATOM 3220 C C . THR B 2 37 ? 47.591 14.124 41.287 1.00 25.52 177 THR B C 1
ATOM 3221 O O . THR B 2 37 ? 48.337 13.161 41.507 1.00 24.05 177 THR B O 1
ATOM 3232 N N . VAL B 2 38 ? 46.264 14.037 41.412 1.00 21.46 178 VAL B N 1
ATOM 3233 C CA . VAL B 2 38 ? 45.633 12.778 41.800 1.00 22.02 178 VAL B CA 1
ATOM 3234 C C . VAL B 2 38 ? 45.992 11.680 40.808 1.00 30.72 178 VAL B C 1
ATOM 3235 O O . VAL B 2 38 ? 46.309 10.550 41.197 1.00 30.82 178 VAL B O 1
ATOM 3248 N N . PHE B 2 39 ? 45.950 11.993 39.511 1.00 31.76 179 PHE B N 1
ATOM 3249 C CA . PHE B 2 39 ? 46.343 11.015 38.504 1.00 27.97 179 PHE B CA 1
ATOM 3250 C C . PHE B 2 39 ? 47.792 10.583 38.685 1.00 24.64 179 PHE B C 1
ATOM 3251 O O . PHE B 2 39 ? 48.124 9.416 38.451 1.00 20.94 179 PHE B O 1
ATOM 3268 N N . SER B 2 40 ? 48.663 11.500 39.110 1.00 31.82 180 SER B N 1
ATOM 3269 C CA . SER B 2 40 ? 50.073 11.171 39.281 1.00 31.07 180 SER B CA 1
ATOM 3270 C C . SER B 2 40 ? 50.324 10.372 40.552 1.00 33.02 180 SER B C 1
ATOM 3271 O O . SER B 2 40 ? 51.295 9.610 40.616 1.00 30.91 180 SER B O 1
ATOM 3279 N N . LEU B 2 41 ? 49.477 10.532 41.566 1.00 31.46 181 LEU B N 1
ATOM 3280 C CA . LEU B 2 41 ? 49.641 9.780 42.802 1.00 37.01 181 LEU B CA 1
ATOM 3281 C C . LEU B 2 41 ? 49.268 8.320 42.589 1.00 46.18 181 LEU B C 1
ATOM 3282 O O . LEU B 2 41 ? 48.270 8.006 41.935 1.00 50.52 181 LEU B O 1
ATOM 3298 N N . LYS B 2 42 ? 50.075 7.427 43.152 1.00 51.60 182 LYS B N 1
ATOM 3299 C CA . LYS B 2 42 ? 49.880 5.991 42.976 1.00 65.60 182 LYS B CA 1
ATOM 3300 C C . LYS B 2 42 ? 50.104 5.240 44.286 1.00 52.89 182 LYS B C 1
ATOM 3301 O O . LYS B 2 42 ? 51.200 5.260 44.847 1.00 43.54 182 LYS B O 1
ATOM 3320 N N . SER B 2 47 ? 48.571 -1.546 37.482 1.00 66.85 187 SER B N 1
ATOM 3321 C CA . SER B 2 47 ? 47.540 -0.525 37.345 1.00 66.00 187 SER B CA 1
ATOM 3322 C C . SER B 2 47 ? 46.157 -1.155 37.233 1.00 63.74 187 SER B C 1
ATOM 3323 O O . SER B 2 47 ? 46.023 -2.328 36.882 1.00 64.30 187 SER B O 1
ATOM 3330 N N . ASP B 2 48 ? 45.129 -0.361 37.541 1.00 59.94 188 ASP B N 1
ATOM 3331 C CA . ASP B 2 48 ? 43.747 -0.781 37.354 1.00 61.35 188 ASP B CA 1
ATOM 3332 C C . ASP B 2 48 ? 43.196 -0.148 36.088 1.00 67.09 188 ASP B C 1
ATOM 3333 O O . ASP B 2 48 ? 43.310 1.076 35.927 1.00 66.52 188 ASP B O 1
ATOM 3342 N N . PRO B 2 49 ? 42.600 -0.919 35.163 1.00 72.49 189 PRO B N 1
ATOM 3343 C CA . PRO B 2 49 ? 42.061 -0.315 33.934 1.00 61.76 189 PRO B CA 1
ATOM 3344 C C . PRO B 2 49 ? 41.194 0.910 34.186 1.00 69.72 189 PRO B C 1
ATOM 3345 O O . PRO B 2 49 ? 41.004 1.731 33.284 1.00 64.37 189 PRO B O 1
ATOM 3356 N N . HIS B 2 50 ? 40.665 1.046 35.405 1.00 76.48 190 HIS B N 1
ATOM 3357 C CA . HIS B 2 50 ? 39.953 2.262 35.774 1.00 68.83 190 HIS B CA 1
ATOM 3358 C C . HIS B 2 50 ? 40.801 3.510 35.571 1.00 53.59 190 HIS B C 1
ATOM 3359 O O . HIS B 2 50 ? 40.249 4.603 35.407 1.00 45.85 190 HIS B O 1
ATOM 3373 N N . GLN B 2 51 ? 42.130 3.375 35.584 1.00 53.04 191 GLN B N 1
ATOM 3374 C CA . GLN B 2 51 ? 42.991 4.540 35.414 1.00 54.45 191 GLN B CA 1
ATOM 3375 C C . GLN B 2 51 ? 42.797 5.185 34.049 1.00 50.35 191 GLN B C 1
ATOM 3376 O O . GLN B 2 51 ? 43.009 6.393 33.899 1.00 49.41 191 GLN B O 1
ATOM 3390 N N . SER B 2 52 ? 42.410 4.401 33.041 1.00 45.19 192 SER B N 1
ATOM 3391 C CA . SER B 2 52 ? 42.070 4.981 31.747 1.00 40.64 192 SER B CA 1
ATOM 3392 C C . SER B 2 52 ? 41.009 6.061 31.913 1.00 46.52 192 SER B C 1
ATOM 3393 O O . SER B 2 52 ? 41.116 7.153 31.344 1.00 48.45 192 SER B O 1
ATOM 3401 N N . GLN B 2 53 ? 39.974 5.768 32.704 1.00 45.05 193 GLN B N 1
ATOM 3402 C CA . GLN B 2 53 ? 38.971 6.777 33.025 1.00 42.13 193 GLN B CA 1
ATOM 3403 C C . GLN B 2 53 ? 39.605 7.972 33.726 1.00 40.80 193 GLN B C 1
ATOM 3404 O O . GLN B 2 53 ? 39.224 9.122 33.478 1.00 39.35 193 GLN B O 1
ATOM 3418 N N . GLN B 2 54 ? 40.579 7.718 34.603 1.00 47.36 194 GLN B N 1
ATOM 3419 C CA . GLN B 2 54 ? 41.234 8.803 35.327 1.00 31.79 194 GLN B CA 1
ATOM 3420 C C . GLN B 2 54 ? 42.035 9.693 34.383 1.00 30.82 194 GLN B C 1
ATOM 3421 O O . GLN B 2 54 ? 42.049 10.919 34.540 1.00 31.05 194 GLN B O 1
ATOM 3435 N N . ALA B 2 55 ? 42.714 9.095 33.402 1.00 33.43 195 ALA B N 1
ATOM 3436 C CA . ALA B 2 55 ? 43.480 9.887 32.447 1.00 28.99 195 ALA B CA 1
ATOM 3437 C C . ALA B 2 55 ? 42.559 10.655 31.508 1.00 33.03 195 ALA B C 1
ATOM 3438 O O . ALA B 2 55 ? 42.795 11.836 31.227 1.00 32.30 195 ALA B O 1
ATOM 3445 N N . GLN B 2 56 ? 41.505 10.002 31.011 1.00 34.76 196 GLN B N 1
ATOM 3446 C CA . GLN B 2 56 ? 40.548 10.689 30.151 1.00 32.00 196 GLN B CA 1
ATOM 3447 C C . GLN B 2 56 ? 39.927 11.887 30.858 1.00 29.75 196 GLN B C 1
ATOM 3448 O O . GLN B 2 56 ? 39.539 12.861 30.203 1.00 28.34 196 GLN B O 1
ATOM 3462 N N . LEU B 2 57 ? 39.822 11.832 32.187 1.00 41.73 197 LEU B N 1
ATOM 3463 C CA . LEU B 2 57 ? 39.303 12.967 32.944 1.00 35.16 197 LEU B CA 1
ATOM 3464 C C . LEU B 2 57 ? 40.278 14.137 32.904 1.00 30.87 197 LEU B C 1
ATOM 3465 O O . LEU B 2 57 ? 39.891 15.273 32.605 1.00 24.30 197 LEU B O 1
ATOM 3481 N N . VAL B 2 58 ? 41.553 13.876 33.209 1.00 32.58 198 VAL B N 1
ATOM 3482 C CA . VAL B 2 58 ? 42.577 14.916 33.126 1.00 27.05 198 VAL B CA 1
ATOM 3483 C C . VAL B 2 58 ? 42.682 15.443 31.703 1.00 30.07 198 VAL B C 1
ATOM 3484 O O . VAL B 2 58 ? 42.809 16.653 31.479 1.00 34.09 198 VAL B O 1
ATOM 3497 N N . GLN B 2 59 ? 42.643 14.542 30.721 1.00 27.82 199 GLN B N 1
ATOM 3498 C CA . GLN B 2 59 ? 42.760 14.955 29.328 1.00 27.00 199 GLN B CA 1
ATOM 3499 C C . GLN B 2 59 ? 41.670 15.953 28.958 1.00 27.62 199 GLN B C 1
ATOM 3500 O O . GLN B 2 59 ? 41.921 16.917 28.225 1.00 26.25 199 GLN B O 1
ATOM 3514 N N . ALA B 2 60 ? 40.454 15.747 29.470 1.00 27.19 200 ALA B N 1
ATOM 3515 C CA . ALA B 2 60 ? 39.334 16.625 29.156 1.00 24.73 200 ALA B CA 1
ATOM 3516 C C . ALA B 2 60 ? 39.361 17.927 29.946 1.00 28.50 200 ALA B C 1
ATOM 3517 O O . ALA B 2 60 ? 38.657 18.873 29.578 1.00 29.34 200 ALA B O 1
ATOM 3524 N N . THR B 2 61 ? 40.143 17.998 31.023 1.00 27.42 201 THR B N 1
ATOM 3525 C CA . THR B 2 61 ? 40.230 19.235 31.791 1.00 28.26 201 THR B CA 1
ATOM 3526 C C . THR B 2 61 ? 41.189 20.221 31.136 1.00 24.80 201 THR B C 1
ATOM 3527 O O . THR B 2 61 ? 40.943 21.432 31.147 1.00 22.25 201 THR B O 1
ATOM 3538 N N . ALA B 2 62 ? 42.282 19.722 30.554 1.00 25.46 202 ALA B N 1
ATOM 3539 C CA . ALA B 2 62 ? 43.223 20.600 29.868 1.00 27.06 202 ALA B CA 1
ATOM 3540 C C . ALA B 2 62 ? 42.601 21.226 28.627 1.00 29.52 202 ALA B C 1
ATOM 3541 O O . ALA B 2 62 ? 42.964 22.347 28.252 1.00 24.71 202 ALA B O 1
ATOM 3548 N N . ASN B 2 63 ? 41.670 20.524 27.977 1.00 26.52 203 ASN B N 1
ATOM 3549 C CA . ASN B 2 63 ? 41.022 21.081 26.794 1.00 26.36 203 ASN B CA 1
ATOM 3550 C C . ASN B 2 63 ? 40.161 22.285 27.154 1.00 27.53 203 ASN B C 1
ATOM 3551 O O . ASN B 2 63 ? 40.150 23.284 26.426 1.00 33.65 203 ASN B O 1
ATOM 3562 N N . LYS B 2 64 ? 39.433 22.217 28.271 1.00 26.28 204 LYS B N 1
ATOM 3563 C CA . LYS B 2 64 ? 38.680 23.381 28.728 1.00 25.51 204 LYS B CA 1
ATOM 3564 C C . LYS B 2 64 ? 39.616 24.535 29.059 1.00 24.91 204 LYS B C 1
ATOM 3565 O O . LYS B 2 64 ? 39.392 25.674 28.635 1.00 28.53 204 LYS B O 1
ATOM 3584 N N . VAL B 2 65 ? 40.671 24.257 29.829 1.00 26.09 205 VAL B N 1
ATOM 3585 C CA . VAL B 2 65 ? 41.659 25.288 30.142 1.00 28.63 205 VAL B CA 1
ATOM 3586 C C . VAL B 2 65 ? 42.160 25.932 28.857 1.00 26.68 205 VAL B C 1
ATOM 3587 O O . VAL B 2 65 ? 42.206 27.161 28.729 1.00 33.84 205 VAL B O 1
ATOM 3600 N N . ASP B 2 66 ? 42.538 25.105 27.882 1.00 29.72 206 ASP B N 1
ATOM 3601 C CA . ASP B 2 66 ? 43.014 25.628 26.606 1.00 30.71 206 ASP B CA 1
ATOM 3602 C C . ASP B 2 66 ? 41.929 26.441 25.911 1.00 26.19 206 ASP B C 1
ATOM 3603 O O . ASP B 2 66 ? 42.182 27.549 25.423 1.00 24.21 206 ASP B O 1
ATOM 3612 N N . ARG B 2 67 ? 40.707 25.907 25.860 1.00 25.61 207 ARG B N 1
ATOM 3613 C CA . ARG B 2 67 ? 39.601 26.631 25.239 1.00 24.16 207 ARG B CA 1
ATOM 3614 C C . ARG B 2 67 ? 39.343 27.953 25.952 1.00 22.81 207 ARG B C 1
ATOM 3615 O O . ARG B 2 67 ? 39.169 28.996 25.311 1.00 32.19 207 ARG B O 1
ATOM 3636 N N . MET B 2 68 ? 39.307 27.927 27.285 1.00 21.85 208 MET B N 1
ATOM 3637 C CA . MET B 2 68 ? 39.036 29.143 28.045 1.00 22.18 208 MET B CA 1
ATOM 3638 C C . MET B 2 68 ? 40.156 30.160 27.869 1.00 26.79 208 MET B C 1
ATOM 3639 O O . MET B 2 68 ? 39.898 31.344 27.624 1.00 20.39 208 MET B O 1
ATOM 3653 N N . ARG B 2 69 ? 41.409 29.718 28.002 1.00 28.06 209 ARG B N 1
ATOM 3654 C CA . ARG B 2 69 ? 42.544 30.616 27.809 1.00 23.07 209 ARG B CA 1
ATOM 3655 C C . ARG B 2 69 ? 42.426 31.389 26.502 1.00 29.28 209 ARG B C 1
ATOM 3656 O O . ARG B 2 69 ? 42.678 32.599 26.460 1.00 23.17 209 ARG B O 1
ATOM 3677 N N . LYS B 2 70 ? 42.049 30.702 25.421 1.00 28.62 210 LYS B N 1
ATOM 3678 C CA . LYS B 2 70 ? 41.913 31.366 24.129 1.00 34.81 210 LYS B CA 1
ATOM 3679 C C . LYS B 2 70 ? 40.679 32.259 24.081 1.00 36.44 210 LYS B C 1
ATOM 3680 O O . LYS B 2 70 ? 40.673 33.267 23.365 1.00 37.78 210 LYS B O 1
ATOM 3699 N N . GLU B 2 71 ? 39.633 31.914 24.833 1.00 25.68 211 GLU B N 1
ATOM 3700 C CA . GLU B 2 71 ? 38.428 32.733 24.863 1.00 24.38 211 GLU B CA 1
ATOM 3701 C C . GLU B 2 71 ? 38.578 33.956 25.757 1.00 25.89 211 GLU B C 1
ATOM 3702 O O . GLU B 2 71 ? 37.820 34.918 25.596 1.00 29.24 211 GLU B O 1
ATOM 3714 N N . VAL B 2 72 ? 39.529 33.944 26.692 1.00 25.70 212 VAL B N 1
ATOM 3715 C CA . VAL B 2 72 ? 39.767 35.119 27.525 1.00 22.28 212 VAL B CA 1
ATOM 3716 C C . VAL B 2 72 ? 40.534 36.177 26.743 1.00 23.67 212 VAL B C 1
ATOM 3717 O O . VAL B 2 72 ? 40.206 37.368 26.800 1.00 19.04 212 VAL B O 1
ATOM 3730 N N . LEU B 2 73 ? 41.569 35.764 26.010 1.00 25.37 213 LEU B N 1
ATOM 3731 C CA . LEU B 2 73 ? 42.303 36.708 25.174 1.00 26.71 213 LEU B CA 1
ATOM 3732 C C . LEU B 2 73 ? 41.382 37.367 24.157 1.00 23.98 213 LEU B C 1
ATOM 3733 O O . LEU B 2 73 ? 41.473 38.576 23.917 1.00 23.36 213 LEU B O 1
ATOM 3749 N N . ASP B 2 74 ? 40.486 36.588 23.547 1.00 24.66 214 ASP B N 1
ATOM 3750 C CA . ASP B 2 74 ? 39.535 37.158 22.598 1.00 23.78 214 ASP B CA 1
ATOM 3751 C C . ASP B 2 74 ? 38.694 38.247 23.252 1.00 19.23 214 ASP B C 1
ATOM 3752 O O . ASP B 2 74 ? 38.422 39.285 22.637 1.00 25.43 214 ASP B O 1
ATOM 3761 N N . ILE B 2 75 ? 38.265 38.025 24.495 1.00 20.07 215 ILE B N 1
ATOM 3762 C CA . ILE B 2 75 ? 37.497 39.042 25.212 1.00 20.55 215 ILE B CA 1
ATOM 3763 C C . ILE B 2 75 ? 38.346 40.290 25.417 1.00 20.58 215 ILE B C 1
ATOM 3764 O O . ILE B 2 75 ? 38.003 41.386 24.956 1.00 20.06 215 ILE B O 1
ATOM 3780 N N . SER B 2 76 ? 39.472 40.138 26.118 1.00 18.49 216 SER B N 1
ATOM 3781 C CA . SER B 2 76 ? 40.279 41.296 26.481 1.00 17.69 216 SER B CA 1
ATOM 3782 C C . SER B 2 76 ? 40.836 42.008 25.255 1.00 19.47 216 SER B C 1
ATOM 3783 O O . SER B 2 76 ? 40.978 43.235 25.269 1.00 26.14 216 SER B O 1
ATOM 3791 N N . LYS B 2 77 ? 41.157 41.267 24.188 1.00 18.27 217 LYS B N 1
ATOM 3792 C CA . LYS B 2 77 ? 41.633 41.919 22.969 1.00 22.92 217 LYS B CA 1
ATOM 3793 C C . LYS B 2 77 ? 40.542 42.790 22.358 1.00 21.89 217 LYS B C 1
ATOM 3794 O O . LYS B 2 77 ? 40.827 43.870 21.829 1.00 19.64 217 LYS B O 1
ATOM 3813 N N . GLY B 2 78 ? 39.288 42.339 22.421 1.00 18.11 218 GLY B N 1
ATOM 3814 C CA . GLY B 2 78 ? 38.190 43.175 21.968 1.00 15.55 218 GLY B CA 1
ATOM 3815 C C . GLY B 2 78 ? 38.015 44.409 22.831 1.00 23.96 218 GLY B C 1
ATOM 3816 O O . GLY B 2 78 ? 37.678 45.486 22.330 1.00 27.06 218 GLY B O 1
ATOM 3820 N N . LEU B 2 79 ? 38.241 44.273 24.139 1.00 23.85 219 LEU B N 1
ATOM 3821 C CA . LEU B 2 79 ? 38.174 45.431 25.025 1.00 24.03 219 LEU B CA 1
ATOM 3822 C C . LEU B 2 79 ? 39.328 46.390 24.758 1.00 28.95 219 LEU B C 1
ATOM 3823 O O . LEU B 2 79 ? 39.123 47.605 24.643 1.00 25.69 219 LEU B O 1
ATOM 3839 N N . VAL B 2 80 ? 40.551 45.862 24.658 1.00 22.41 220 VAL B N 1
ATOM 3840 C CA . VAL B 2 80 ? 41.705 46.704 24.344 1.00 20.94 220 VAL B CA 1
ATOM 3841 C C . VAL B 2 80 ? 41.416 47.556 23.115 1.00 22.83 220 VAL B C 1
ATOM 3842 O O . VAL B 2 80 ? 41.618 48.776 23.116 1.00 22.43 220 VAL B O 1
ATOM 3855 N N . GLY B 2 81 ? 40.943 46.920 22.042 1.00 22.27 221 GLY B N 1
ATOM 3856 C CA . GLY B 2 81 ? 40.618 47.666 20.839 1.00 24.32 221 GLY B CA 1
ATOM 3857 C C . GLY B 2 81 ? 39.532 48.699 21.071 1.00 26.73 221 GLY B C 1
ATOM 3858 O O . GLY B 2 81 ? 39.618 49.826 20.577 1.00 32.71 221 GLY B O 1
ATOM 3862 N N . ARG B 2 82 ? 38.492 48.329 21.820 1.00 23.07 222 ARG B N 1
ATOM 3863 C CA . ARG B 2 82 ? 37.419 49.274 22.109 1.00 24.91 222 ARG B CA 1
ATOM 3864 C C . ARG B 2 82 ? 37.939 50.456 22.916 1.00 23.87 222 ARG B C 1
ATOM 3865 O O . ARG B 2 82 ? 37.631 51.615 22.614 1.00 22.68 222 ARG B O 1
ATOM 3886 N N . LEU B 2 83 ? 38.730 50.179 23.953 1.00 29.01 223 LEU B N 1
ATOM 3887 C CA . LEU B 2 83 ? 39.317 51.255 24.744 1.00 27.08 223 LEU B CA 1
ATOM 3888 C C . LEU B 2 83 ? 40.154 52.178 23.867 1.00 30.28 223 LEU B C 1
ATOM 3889 O O . LEU B 2 83 ? 40.184 53.395 24.084 1.00 35.02 223 LEU B O 1
ATOM 3905 N N . THR B 2 84 ? 40.833 51.618 22.862 1.00 32.26 224 THR B N 1
ATOM 3906 C CA . THR B 2 84 ? 41.591 52.444 21.925 1.00 27.87 224 THR B CA 1
ATOM 3907 C C . THR B 2 84 ? 40.670 53.400 21.180 1.00 34.41 224 THR B C 1
ATOM 3908 O O . THR B 2 84 ? 40.927 54.608 21.115 1.00 40.63 224 THR B O 1
ATOM 3919 N N . THR B 2 85 ? 39.594 52.870 20.594 1.00 33.88 225 THR B N 1
ATOM 3920 C CA . THR B 2 85 ? 38.630 53.716 19.900 1.00 31.23 225 THR B CA 1
ATOM 3921 C C . THR B 2 85 ? 38.136 54.839 20.802 1.00 28.31 225 THR B C 1
ATOM 3922 O O . THR B 2 85 ? 38.036 55.994 20.375 1.00 31.58 225 THR B O 1
ATOM 3933 N N . LEU B 2 86 ? 37.818 54.516 22.057 1.00 27.16 226 LEU B N 1
ATOM 3934 C CA . LEU B 2 86 ? 37.353 55.535 22.992 1.00 32.50 226 LEU B CA 1
ATOM 3935 C C . LEU B 2 86 ? 38.435 56.581 23.242 1.00 30.55 226 LEU B C 1
ATOM 3936 O O . LEU B 2 86 ? 38.186 57.787 23.133 1.00 26.88 226 LEU B O 1
ATOM 3952 N N . VAL B 2 87 ? 39.645 56.134 23.587 1.00 29.25 227 VAL B N 1
ATOM 3953 C CA . VAL B 2 87 ? 40.751 57.063 23.807 1.00 32.33 227 VAL B CA 1
ATOM 3954 C C . VAL B 2 87 ? 41.010 57.881 22.549 1.00 33.49 227 VAL B C 1
ATOM 3955 O O . VAL B 2 87 ? 41.075 59.116 22.591 1.00 33.96 227 VAL B O 1
ATOM 3968 N N . ASP B 2 88 ? 41.166 57.203 21.410 1.00 38.27 228 ASP B N 1
ATOM 3969 C CA . ASP B 2 88 ? 41.413 57.902 20.155 1.00 38.48 228 ASP B CA 1
ATOM 3970 C C . ASP B 2 88 ? 40.296 58.879 19.815 1.00 35.66 228 ASP B C 1
ATOM 3971 O O . ASP B 2 88 ? 40.512 59.794 19.014 1.00 38.44 228 ASP B O 1
ATOM 3980 N N . LEU B 2 89 ? 39.114 58.711 20.407 1.00 32.48 229 LEU B N 1
ATOM 3981 C CA . LEU B 2 89 ? 38.013 59.636 20.183 1.00 28.78 229 LEU B CA 1
ATOM 3982 C C . LEU B 2 89 ? 37.931 60.704 21.264 1.00 37.50 229 LEU B C 1
ATOM 3983 O O . LEU B 2 89 ? 37.485 61.823 20.986 1.00 42.85 229 LEU B O 1
ATOM 3999 N N . LEU B 2 90 ? 38.375 60.394 22.483 1.00 39.81 230 LEU B N 1
ATOM 4000 C CA . LEU B 2 90 ? 38.285 61.352 23.581 1.00 37.48 230 LEU B CA 1
ATOM 4001 C C . LEU B 2 90 ? 39.386 62.405 23.503 1.00 39.95 230 LEU B C 1
ATOM 4002 O O . LEU B 2 90 ? 39.106 63.607 23.551 1.00 43.66 230 LEU B O 1
ATOM 4018 N N . LEU B 2 91 ? 40.641 61.974 23.389 1.00 36.82 231 LEU B N 1
ATOM 4019 C CA . LEU B 2 91 ? 41.750 62.921 23.467 1.00 34.36 231 LEU B CA 1
ATOM 4020 C C . LEU B 2 91 ? 41.708 63.981 22.374 1.00 39.71 231 LEU B C 1
ATOM 4021 O O . LEU B 2 91 ? 41.952 65.159 22.688 1.00 37.32 231 LEU B O 1
ATOM 4037 N N . PRO B 2 92 ? 41.431 63.660 21.110 1.00 38.40 232 PRO B N 1
ATOM 4038 C CA . PRO B 2 92 ? 41.280 64.737 20.120 1.00 36.75 232 PRO B CA 1
ATOM 4039 C C . PRO B 2 92 ? 40.190 65.729 20.484 1.00 40.16 232 PRO B C 1
ATOM 4040 O O . PRO B 2 92 ? 40.286 66.907 20.118 1.00 38.40 232 PRO B O 1
ATOM 4051 N N . LYS B 2 93 ? 39.149 65.287 21.191 1.00 40.89 233 LYS B N 1
ATOM 4052 C CA . LYS B 2 93 ? 38.088 66.202 21.597 1.00 32.33 233 LYS B CA 1
ATOM 4053 C C . LYS B 2 93 ? 38.594 67.190 22.640 1.00 35.03 233 LYS B C 1
ATOM 4054 O O . LYS B 2 93 ? 38.389 68.403 22.513 1.00 42.17 233 LYS B O 1
ATOM 4073 N N . LEU B 2 94 ? 39.257 66.688 23.685 1.00 42.02 234 LEU B N 1
ATOM 4074 C CA . LEU B 2 94 ? 39.868 67.577 24.669 1.00 37.65 234 LEU B CA 1
ATOM 4075 C C . LEU B 2 94 ? 40.845 68.538 24.004 1.00 40.19 234 LEU B C 1
ATOM 4076 O O . LEU B 2 94 ? 40.935 69.710 24.390 1.00 39.13 234 LEU B O 1
ATOM 4092 N N . ASP B 2 95 ? 41.592 68.059 23.005 1.00 43.01 235 ASP B N 1
ATOM 4093 C CA . ASP B 2 95 ? 42.466 68.946 22.244 1.00 36.47 235 ASP B CA 1
ATOM 4094 C C . ASP B 2 95 ? 41.676 70.092 21.629 1.00 36.05 235 ASP B C 1
ATOM 4095 O O . ASP B 2 95 ? 42.105 71.251 21.679 1.00 32.32 235 ASP B O 1
ATOM 4104 N N . GLU B 2 96 ? 40.514 69.789 21.048 1.00 35.06 236 GLU B N 1
ATOM 4105 C CA . GLU B 2 96 ? 39.682 70.842 20.480 1.00 30.32 236 GLU B CA 1
ATOM 4106 C C . GLU B 2 96 ? 39.170 71.787 21.559 1.00 27.71 236 GLU B C 1
ATOM 4107 O O . GLU B 2 96 ? 38.911 72.962 21.277 1.00 33.76 236 GLU B O 1
ATOM 4119 N N . TRP B 2 97 ? 39.020 71.299 22.793 1.00 28.89 237 TRP B N 1
ATOM 4120 C CA . TRP B 2 97 ? 38.577 72.162 23.883 1.00 26.58 237 TRP B CA 1
ATOM 4121 C C . TRP B 2 97 ? 39.675 73.137 24.288 1.00 27.01 237 TRP B C 1
ATOM 4122 O O . TRP B 2 97 ? 39.428 74.339 24.438 1.00 24.79 237 TRP B O 1
ATOM 4143 N N . LYS B 2 98 ? 40.896 72.633 24.483 1.00 31.20 238 LYS B N 1
ATOM 4144 C CA . LYS B 2 98 ? 42.012 73.509 24.825 1.00 28.13 238 LYS B CA 1
ATOM 4145 C C . LYS B 2 98 ? 42.175 74.612 23.789 1.00 31.74 238 LYS B C 1
ATOM 4146 O O . LYS B 2 98 ? 42.411 75.775 24.139 1.00 34.62 238 LYS B O 1
ATOM 4165 N N . VAL B 2 99 ? 42.051 74.267 22.507 1.00 28.19 239 VAL B N 1
ATOM 4166 C CA . VAL B 2 99 ? 42.141 75.272 21.451 1.00 27.69 239 VAL B CA 1
ATOM 4167 C C . VAL B 2 99 ? 41.011 76.284 21.592 1.00 29.08 239 VAL B C 1
ATOM 4168 O O . VAL B 2 99 ? 41.243 77.497 21.664 1.00 26.63 239 VAL B O 1
ATOM 4181 N N . GLN B 2 100 ? 39.769 75.796 21.633 1.00 31.30 240 GLN B N 1
ATOM 4182 C CA . GLN B 2 100 ? 38.617 76.690 21.696 1.00 27.17 240 GLN B CA 1
ATOM 4183 C C . GLN B 2 100 ? 38.647 77.558 22.947 1.00 32.98 240 GLN B C 1
ATOM 4184 O O . GLN B 2 100 ? 38.155 78.692 22.925 1.00 31.18 240 GLN B O 1
ATOM 4198 N N . GLN B 2 101 ? 39.210 77.046 24.044 1.00 36.42 241 GLN B N 1
ATOM 4199 C CA . GLN B 2 101 ? 39.371 77.858 25.246 1.00 34.31 241 GLN B CA 1
ATOM 4200 C C . GLN B 2 101 ? 40.417 78.944 25.030 1.00 40.01 241 GLN B C 1
ATOM 4201 O O . GLN B 2 101 ? 40.187 80.116 25.353 1.00 40.82 241 GLN B O 1
ATOM 4215 N N . ALA B 2 102 ? 41.580 78.571 24.489 1.00 32.95 242 ALA B N 1
ATOM 4216 C CA . ALA B 2 102 ? 42.622 79.556 24.222 1.00 35.96 242 ALA B CA 1
ATOM 4217 C C . ALA B 2 102 ? 42.096 80.683 23.345 1.00 36.69 242 ALA B C 1
ATOM 4218 O O . ALA B 2 102 ? 42.410 81.857 23.574 1.00 36.46 242 ALA B O 1
ATOM 4224 N N . ALA B 2 103 ? 41.288 80.346 22.337 1.00 41.61 243 ALA B N 1
ATOM 4225 C CA . ALA B 2 103 ? 40.705 81.374 21.483 1.00 36.43 243 ALA B CA 1
ATOM 4226 C C . ALA B 2 103 ? 39.736 82.247 22.266 1.00 37.00 243 ALA B C 1
ATOM 4227 O O . ALA B 2 103 ? 39.644 83.455 22.021 1.00 43.87 243 ALA B O 1
ATOM 4233 N N . SER B 2 104 ? 39.005 81.656 23.216 1.00 39.75 244 SER B N 1
ATOM 4234 C CA . SER B 2 104 ? 38.078 82.433 24.031 1.00 46.78 244 SER B CA 1
ATOM 4235 C C . SER B 2 104 ? 38.776 83.571 24.758 1.00 39.45 244 SER B C 1
ATOM 4236 O O . SER B 2 104 ? 38.127 84.564 25.103 1.00 32.94 244 SER B O 1
ATOM 4244 N N . CYS B 2 105 ? 40.081 83.453 24.992 1.00 43.72 245 CYS B N 1
ATOM 4245 C CA . CYS B 2 105 ? 40.834 84.502 25.663 1.00 45.31 245 CYS B CA 1
ATOM 4246 C C . CYS B 2 105 ? 41.189 85.657 24.735 1.00 48.73 245 CYS B C 1
ATOM 4247 O O . CYS B 2 105 ? 41.606 86.713 25.223 1.00 43.76 245 CYS B O 1
ATOM 4255 N N . ILE B 2 106 ? 41.037 85.487 23.420 1.00 48.73 246 ILE B N 1
ATOM 4256 C CA . ILE B 2 106 ? 41.334 86.554 22.470 1.00 33.77 246 ILE B CA 1
ATOM 4257 C C . ILE B 2 106 ? 40.104 86.865 21.624 1.00 34.50 246 ILE B C 1
ATOM 4258 O O . ILE B 2 106 ? 40.224 87.262 20.460 1.00 35.77 246 ILE B O 1
ATOM 4274 N N . GLY B 2 107 ? 38.919 86.678 22.195 1.00 39.56 247 GLY B N 1
ATOM 4275 C CA . GLY B 2 107 ? 37.694 87.148 21.586 1.00 46.36 247 GLY B CA 1
ATOM 4276 C C . GLY B 2 107 ? 36.834 86.101 20.918 1.00 55.89 247 GLY B C 1
ATOM 4277 O O . GLY B 2 107 ? 36.004 86.461 20.075 1.00 66.45 247 GLY B O 1
ATOM 4281 N N . ALA B 2 108 ? 36.989 84.832 21.267 1.00 57.40 248 ALA B N 1
ATOM 4282 C CA . ALA B 2 108 ? 36.154 83.784 20.693 1.00 57.88 248 ALA B CA 1
ATOM 4283 C C . ALA B 2 108 ? 35.038 83.403 21.652 1.00 62.57 248 ALA B C 1
ATOM 4284 O O . ALA B 2 108 ? 35.081 83.743 22.838 1.00 63.96 248 ALA B O 1
ATOM 4291 N N . PRO B 2 109 ? 34.015 82.692 21.183 1.00 65.93 249 PRO B N 1
ATOM 4292 C CA . PRO B 2 109 ? 32.951 82.253 22.095 1.00 63.38 249 PRO B CA 1
ATOM 4293 C C . PRO B 2 109 ? 33.389 81.042 22.901 1.00 59.47 249 PRO B C 1
ATOM 4294 O O . PRO B 2 109 ? 34.255 80.273 22.458 1.00 54.18 249 PRO B O 1
ATOM 4305 N N . PRO B 2 110 ? 32.817 80.837 24.091 1.00 57.57 250 PRO B N 1
ATOM 4306 C CA . PRO B 2 110 ? 33.269 79.729 24.929 1.00 48.66 250 PRO B CA 1
ATOM 4307 C C . PRO B 2 110 ? 32.946 78.393 24.284 1.00 48.04 250 PRO B C 1
ATOM 4308 O O . PRO B 2 110 ? 32.009 78.289 23.476 1.00 51.22 250 PRO B O 1
ATOM 4319 N N . PRO B 2 111 ? 33.701 77.342 24.606 1.00 45.48 251 PRO B N 1
ATOM 4320 C CA . PRO B 2 111 ? 33.390 76.019 24.049 1.00 43.68 251 PRO B CA 1
ATOM 4321 C C . PRO B 2 111 ? 32.082 75.479 24.603 1.00 44.67 251 PRO B C 1
ATOM 4322 O O . PRO B 2 111 ? 31.752 75.676 25.775 1.00 45.50 251 PRO B O 1
ATOM 4333 N N . GLU B 2 112 ? 31.335 74.784 23.742 1.00 49.67 252 GLU B N 1
ATOM 4334 C CA . GLU B 2 112 ? 30.012 74.309 24.132 1.00 59.31 252 GLU B CA 1
ATOM 4335 C C . GLU B 2 112 ? 30.106 73.204 25.177 1.00 49.91 252 GLU B C 1
ATOM 4336 O O . GLU B 2 112 ? 29.271 73.130 26.087 1.00 49.38 252 GLU B O 1
ATOM 4348 N N . LEU B 2 113 ? 31.113 72.343 25.067 1.00 50.43 253 LEU B N 1
ATOM 4349 C CA . LEU B 2 113 ? 31.263 71.207 25.966 1.00 54.10 253 LEU B CA 1
ATOM 4350 C C . LEU B 2 113 ? 32.053 71.626 27.200 1.00 52.45 253 LEU B C 1
ATOM 4351 O O . LEU B 2 113 ? 33.131 72.218 27.084 1.00 39.82 253 LEU B O 1
ATOM 4367 N N . GLN B 2 114 ? 31.510 71.319 28.375 1.00 58.29 254 GLN B N 1
ATOM 4368 C CA . GLN B 2 114 ? 32.173 71.654 29.627 1.00 44.94 254 GLN B CA 1
ATOM 4369 C C . GLN B 2 114 ? 33.395 70.769 29.844 1.00 35.46 254 GLN B C 1
ATOM 4370 O O . GLN B 2 114 ? 33.429 69.604 29.438 1.00 40.22 254 GLN B O 1
ATOM 4384 N N . LEU B 2 115 ? 34.409 71.336 30.499 1.00 33.95 255 LEU B N 1
ATOM 4385 C CA . LEU B 2 115 ? 35.593 70.555 30.836 1.00 32.49 255 LEU B CA 1
ATOM 4386 C C . LEU B 2 115 ? 35.302 69.559 31.949 1.00 41.11 255 LEU B C 1
ATOM 4387 O O . LEU B 2 115 ? 35.976 68.527 32.048 1.00 47.23 255 LEU B O 1
ATOM 4403 N N . GLU B 2 116 ? 34.308 69.849 32.793 1.00 48.73 256 GLU B N 1
ATOM 4404 C CA . GLU B 2 116 ? 33.949 68.923 33.862 1.00 47.33 256 GLU B CA 1
ATOM 4405 C C . GLU B 2 116 ? 33.511 67.579 33.295 1.00 42.57 256 GLU B C 1
ATOM 4406 O O . GLU B 2 116 ? 33.840 66.525 33.852 1.00 45.56 256 GLU B O 1
ATOM 4418 N N . GLN B 2 117 ? 32.781 67.594 32.177 1.00 40.05 257 GLN B N 1
ATOM 4419 C CA . GLN B 2 117 ? 32.302 66.344 31.601 1.00 42.49 257 GLN B CA 1
ATOM 4420 C C . GLN B 2 117 ? 33.429 65.598 30.900 1.00 37.58 257 GLN B C 1
ATOM 4421 O O . GLN B 2 117 ? 33.483 64.363 30.941 1.00 42.93 257 GLN B O 1
ATOM 4435 N N . LEU B 2 118 ? 34.347 66.328 30.266 1.00 33.01 258 LEU B N 1
ATOM 4436 C CA . LEU B 2 118 ? 35.484 65.684 29.615 1.00 35.89 258 LEU B CA 1
ATOM 4437 C C . LEU B 2 118 ? 36.366 64.974 30.633 1.00 32.73 258 LEU B C 1
ATOM 4438 O O . LEU B 2 118 ? 36.762 63.822 30.432 1.00 33.03 258 LEU B O 1
ATOM 4454 N N . GLU B 2 119 ? 36.685 65.651 31.738 1.00 36.38 259 GLU B N 1
ATOM 4455 C CA . GLU B 2 119 ? 37.555 65.054 32.747 1.00 38.07 259 GLU B CA 1
ATOM 4456 C C . GLU B 2 119 ? 36.949 63.777 33.317 1.00 38.87 259 GLU B C 1
ATOM 4457 O O . GLU B 2 119 ? 37.669 62.813 33.603 1.00 32.48 259 GLU B O 1
ATOM 4469 N N . GLN B 2 120 ? 35.626 63.751 33.496 1.00 43.52 260 GLN B N 1
ATOM 4470 C CA . GLN B 2 120 ? 34.971 62.537 33.973 1.00 37.11 260 GLN B CA 1
ATOM 4471 C C . GLN B 2 120 ? 35.141 61.399 32.976 1.00 34.20 260 GLN B C 1
ATOM 4472 O O . GLN B 2 120 ? 35.396 60.253 33.364 1.00 35.06 260 GLN B O 1
ATOM 4486 N N . TRP B 2 121 ? 35.008 61.698 31.683 1.00 35.78 261 TRP B N 1
ATOM 4487 C CA . TRP B 2 121 ? 35.151 60.666 30.662 1.00 29.92 261 TRP B CA 1
ATOM 4488 C C . TRP B 2 121 ? 36.578 60.134 30.609 1.00 26.91 261 TRP B C 1
ATOM 4489 O O . TRP B 2 121 ? 36.789 58.922 30.488 1.00 24.57 261 TRP B O 1
ATOM 4510 N N . LEU B 2 122 ? 37.570 61.022 30.702 1.00 31.20 262 LEU B N 1
ATOM 4511 C CA . LEU B 2 122 ? 38.959 60.576 30.705 1.00 28.19 262 LEU B CA 1
ATOM 4512 C C . LEU B 2 122 ? 39.301 59.815 31.978 1.00 27.94 262 LEU B C 1
ATOM 4513 O O . LEU B 2 122 ? 40.140 58.908 31.949 1.00 27.30 262 LEU B O 1
ATOM 4529 N N . THR B 2 123 ? 38.671 60.169 33.101 1.00 27.96 263 THR B N 1
ATOM 4530 C CA . THR B 2 123 ? 38.900 59.432 34.339 1.00 24.48 263 THR B CA 1
ATOM 4531 C C . THR B 2 123 ? 38.218 58.071 34.296 1.00 28.30 263 THR B C 1
ATOM 4532 O O . THR B 2 123 ? 38.798 57.065 34.721 1.00 27.55 263 THR B O 1
ATOM 4543 N N . ALA B 2 124 ? 36.982 58.021 33.792 1.00 34.75 264 ALA B N 1
ATOM 4544 C CA . ALA B 2 124 ? 36.297 56.744 33.636 1.00 30.53 264 ALA B CA 1
ATOM 4545 C C . ALA B 2 124 ? 37.002 55.871 32.607 1.00 25.63 264 ALA B C 1
ATOM 4546 O O . ALA B 2 124 ? 37.096 54.649 32.777 1.00 29.61 264 ALA B O 1
ATOM 4553 N N . GLY B 2 125 ? 37.502 56.479 31.532 1.00 24.91 265 GLY B N 1
ATOM 4554 C CA . GLY B 2 125 ? 38.251 55.717 30.547 1.00 33.01 265 GLY B CA 1
ATOM 4555 C C . GLY B 2 125 ? 39.560 55.188 31.100 1.00 24.03 265 GLY B C 1
ATOM 4556 O O . GLY B 2 125 ? 39.979 54.075 30.772 1.00 26.55 265 GLY B O 1
ATOM 4560 N N . ALA B 2 126 ? 40.228 55.979 31.942 1.00 25.52 266 ALA B N 1
ATOM 4561 C CA . ALA B 2 126 ? 41.457 55.513 32.574 1.00 30.85 266 ALA B CA 1
ATOM 4562 C C . ALA B 2 126 ? 41.171 54.407 33.582 1.00 28.50 266 ALA B C 1
ATOM 4563 O O . ALA B 2 126 ? 41.899 53.409 33.642 1.00 22.01 266 ALA B O 1
ATOM 4570 N N . LYS B 2 127 ? 40.111 54.567 34.380 1.00 33.30 267 LYS B N 1
ATOM 4571 C CA . LYS B 2 127 ? 39.760 53.552 35.368 1.00 29.14 267 LYS B CA 1
ATOM 4572 C C . LYS B 2 127 ? 39.532 52.192 34.721 1.00 25.60 267 LYS B C 1
ATOM 4573 O O . LYS B 2 127 ? 39.731 51.158 35.368 1.00 33.50 267 LYS B O 1
ATOM 4592 N N . PHE B 2 128 ? 39.110 52.170 33.455 1.00 25.73 268 PHE B N 1
ATOM 4593 C CA . PHE B 2 128 ? 38.970 50.901 32.749 1.00 22.36 268 PHE B CA 1
ATOM 4594 C C . PHE B 2 128 ? 40.329 50.311 32.397 1.00 23.85 268 PHE B C 1
ATOM 4595 O O . PHE B 2 128 ? 40.532 49.096 32.506 1.00 36.78 268 PHE B O 1
ATOM 4612 N N . LEU B 2 129 ? 41.272 51.155 31.978 1.00 24.60 269 LEU B N 1
ATOM 4613 C CA . LEU B 2 129 ? 42.573 50.654 31.551 1.00 28.28 269 LEU B CA 1
ATOM 4614 C C . LEU B 2 129 ? 43.387 50.149 32.735 1.00 29.50 269 LEU B C 1
ATOM 4615 O O . LEU B 2 129 ? 44.117 49.158 32.614 1.00 39.29 269 LEU B O 1
ATOM 4631 N N . PHE B 2 130 ? 43.278 50.810 33.889 1.00 23.55 270 PHE B N 1
ATOM 4632 C CA . PHE B 2 130 ? 43.950 50.290 35.076 1.00 27.40 270 PHE B CA 1
ATOM 4633 C C . PHE B 2 130 ? 43.325 48.977 35.516 1.00 28.99 270 PHE B C 1
ATOM 4634 O O . PHE B 2 130 ? 44.037 48.031 35.872 1.00 28.09 270 PHE B O 1
ATOM 4651 N N . HIS B 2 131 ? 41.995 48.899 35.497 1.00 30.03 271 HIS B N 1
ATOM 4652 C CA . HIS B 2 131 ? 41.326 47.646 35.818 1.00 35.89 271 HIS B CA 1
ATOM 4653 C C . HIS B 2 131 ? 41.788 46.535 34.885 1.00 32.89 271 HIS B C 1
ATOM 4654 O O . HIS B 2 131 ? 42.104 45.426 35.329 1.00 38.35 271 HIS B O 1
ATOM 4668 N N . LEU B 2 132 ? 41.844 46.819 33.582 1.00 28.44 272 LEU B N 1
ATOM 4669 C CA . LEU B 2 132 ? 42.244 45.793 32.624 1.00 34.67 272 LEU B CA 1
ATOM 4670 C C . LEU B 2 132 ? 43.705 45.402 32.810 1.00 34.42 272 LEU B C 1
ATOM 4671 O O . LEU B 2 132 ? 44.066 44.232 32.633 1.00 37.49 272 LEU B O 1
ATOM 4687 N N . ARG B 2 133 ? 44.563 46.362 33.166 1.00 32.38 273 ARG B N 1
ATOM 4688 C CA . ARG B 2 133 ? 45.956 46.027 33.442 1.00 33.64 273 ARG B CA 1
ATOM 4689 C C . ARG B 2 133 ? 46.057 45.063 34.615 1.00 35.12 273 ARG B C 1
ATOM 4690 O O . ARG B 2 133 ? 46.859 44.121 34.590 1.00 39.70 273 ARG B O 1
ATOM 4711 N N . GLN B 2 134 ? 45.252 45.284 35.656 1.00 32.57 274 GLN B N 1
ATOM 4712 C CA . GLN B 2 134 ? 45.240 44.368 36.790 1.00 31.38 274 GLN B CA 1
ATOM 4713 C C . GLN B 2 134 ? 44.807 42.972 36.362 1.00 41.19 274 GLN B C 1
ATOM 4714 O O . GLN B 2 134 ? 45.370 41.971 36.821 1.00 40.71 274 GLN B O 1
ATOM 4728 N N . LEU B 2 135 ? 43.807 42.884 35.482 1.00 40.10 275 LEU B N 1
ATOM 4729 C CA . LEU B 2 135 ? 43.298 41.580 35.067 1.00 34.02 275 LEU B CA 1
ATOM 4730 C C . LEU B 2 135 ? 44.315 40.834 34.212 1.00 38.35 275 LEU B C 1
ATOM 4731 O O . LEU B 2 135 ? 44.538 39.634 34.412 1.00 41.64 275 LEU B O 1
ATOM 4747 N N . LEU B 2 136 ? 44.939 41.520 33.252 1.00 36.71 276 LEU B N 1
ATOM 4748 C CA . LEU B 2 136 ? 46.011 40.891 32.488 1.00 39.00 276 LEU B CA 1
ATOM 4749 C C . LEU B 2 136 ? 47.151 40.465 33.403 1.00 38.52 276 LEU B C 1
ATOM 4750 O O . LEU B 2 136 ? 47.779 39.423 33.184 1.00 42.63 276 LEU B O 1
ATOM 4766 N N . LYS B 2 137 ? 47.436 41.266 34.431 1.00 37.17 277 LYS B N 1
ATOM 4767 C CA . LYS B 2 137 ? 48.463 40.902 35.398 1.00 41.77 277 LYS B CA 1
ATOM 4768 C C . LYS B 2 137 ? 48.109 39.610 36.121 1.00 44.79 277 LYS B C 1
ATOM 4769 O O . LYS B 2 137 ? 49.002 38.831 36.473 1.00 42.75 277 LYS B O 1
ATOM 4788 N N . GLN B 2 138 ? 46.818 39.367 36.353 1.00 46.33 278 GLN B N 1
ATOM 4789 C CA . GLN B 2 138 ? 46.394 38.110 36.959 1.00 43.44 278 GLN B CA 1
ATOM 4790 C C . GLN B 2 138 ? 46.609 36.946 35.999 1.00 41.66 278 GLN B C 1
ATOM 4791 O O . GLN B 2 138 ? 47.133 35.895 36.388 1.00 46.06 278 GLN B O 1
ATOM 4805 N N . LEU B 2 139 ? 46.210 37.118 34.736 1.00 40.50 279 LEU B N 1
ATOM 4806 C CA . LEU B 2 139 ? 46.396 36.059 33.748 1.00 40.63 279 LEU B CA 1
ATOM 4807 C C . LEU B 2 139 ? 47.867 35.716 33.567 1.00 36.27 279 LEU B C 1
ATOM 4808 O O . LEU B 2 139 ? 48.208 34.554 33.319 1.00 39.65 279 LEU B O 1
ATOM 4824 N N . LYS B 2 140 ? 48.753 36.706 33.689 1.00 33.23 280 LYS B N 1
ATOM 4825 C CA . LYS B 2 140 ? 50.181 36.434 33.590 1.00 35.59 280 LYS B CA 1
ATOM 4826 C C . LYS B 2 140 ? 50.650 35.535 34.725 1.00 41.81 280 LYS B C 1
ATOM 4827 O O . LYS B 2 140 ? 51.563 34.723 34.539 1.00 43.87 280 LYS B O 1
ATOM 4846 N N . GLU B 2 141 ? 50.037 35.660 35.904 1.00 38.87 281 GLU B N 1
ATOM 4847 C CA . GLU B 2 141 ? 50.366 34.764 37.007 1.00 38.40 281 GLU B CA 1
ATOM 4848 C C . GLU B 2 141 ? 49.787 33.374 36.771 1.00 43.09 281 GLU B C 1
ATOM 4849 O O . GLU B 2 141 ? 50.441 32.364 37.059 1.00 44.38 281 GLU B O 1
ATOM 4861 N N . MET B 2 142 ? 48.561 33.302 36.247 1.00 40.79 282 MET B N 1
ATOM 4862 C CA . MET B 2 142 ? 47.988 32.014 35.872 1.00 36.97 282 MET B CA 1
ATOM 4863 C C . MET B 2 142 ? 48.797 31.347 34.770 1.00 37.99 282 MET B C 1
ATOM 4864 O O . MET B 2 142 ? 48.874 30.115 34.714 1.00 39.90 282 MET B O 1
ATOM 4878 N N . SER B 2 143 ? 49.404 32.141 33.884 1.00 40.41 283 SER B N 1
ATOM 4879 C CA . SER B 2 143 ? 50.229 31.574 32.823 1.00 42.95 283 SER B CA 1
ATOM 4880 C C . SER B 2 143 ? 51.367 30.735 33.389 1.00 56.45 283 SER B C 1
ATOM 4881 O O . SER B 2 143 ? 51.862 29.825 32.714 1.00 58.14 283 SER B O 1
ATOM 4889 N N . HIS B 2 144 ? 51.793 31.022 34.620 1.00 59.01 284 HIS B N 1
ATOM 4890 C CA . HIS B 2 144 ? 52.860 30.280 35.281 1.00 53.12 284 HIS B CA 1
ATOM 4891 C C . HIS B 2 144 ? 52.366 28.986 35.925 1.00 53.11 284 HIS B C 1
ATOM 4892 O O . HIS B 2 144 ? 53.083 28.403 36.747 1.00 47.49 284 HIS B O 1
ATOM 4906 N N . MET B 2 145 ? 51.161 28.534 35.569 1.00 56.62 285 MET B N 1
ATOM 4907 C CA . MET B 2 145 ? 50.619 27.303 36.135 1.00 55.16 285 MET B CA 1
ATOM 4908 C C . MET B 2 145 ? 51.586 26.139 35.948 1.00 69.80 285 MET B C 1
ATOM 4909 O O . MET B 2 145 ? 51.853 25.379 36.886 1.00 63.67 285 MET B O 1
ATOM 4923 N N . LEU B 2 146 ? 52.124 25.988 34.741 1.00 74.46 286 LEU B N 1
ATOM 4924 C CA . LEU B 2 146 ? 52.999 24.878 34.396 1.00 75.14 286 LEU B CA 1
ATOM 4925 C C . LEU B 2 146 ? 54.351 25.406 33.927 1.00 76.06 286 LEU B C 1
ATOM 4926 O O . LEU B 2 146 ? 54.556 26.612 33.769 1.00 72.32 286 LEU B O 1
ATOM 4942 N N . ARG B 2 147 ? 55.281 24.475 33.704 1.00 81.26 287 ARG B N 1
ATOM 4943 C CA . ARG B 2 147 ? 56.667 24.819 33.402 1.00 84.75 287 ARG B CA 1
ATOM 4944 C C . ARG B 2 147 ? 56.782 25.641 32.124 1.00 83.69 287 ARG B C 1
ATOM 4945 O O . ARG B 2 147 ? 57.179 26.809 32.172 1.00 89.14 287 ARG B O 1
ATOM 4966 N N . TYR B 2 148 ? 56.439 25.049 30.976 1.00 78.04 288 TYR B N 1
ATOM 4967 C CA . TYR B 2 148 ? 56.476 25.787 29.717 1.00 74.93 288 TYR B CA 1
ATOM 4968 C C . TYR B 2 148 ? 55.555 27.001 29.721 1.00 75.11 288 TYR B C 1
ATOM 4969 O O . TYR B 2 148 ? 55.654 27.831 28.809 1.00 68.79 288 TYR B O 1
ATOM 4987 N N . LYS B 2 149 ? 54.659 27.114 30.705 1.00 82.07 289 LYS B N 1
ATOM 4988 C CA . LYS B 2 149 ? 53.828 28.299 30.910 1.00 72.75 289 LYS B CA 1
ATOM 4989 C C . LYS B 2 149 ? 52.711 28.422 29.879 1.00 70.63 289 LYS B C 1
ATOM 4990 O O . LYS B 2 149 ? 51.552 28.652 30.243 1.00 53.31 289 LYS B O 1
ATOM 5009 N N . GLY B 2 150 ? 53.041 28.267 28.600 1.00 80.32 290 GLY B N 1
ATOM 5010 C CA . GLY B 2 150 ? 52.090 28.493 27.527 1.00 57.31 290 GLY B CA 1
ATOM 5011 C C . GLY B 2 150 ? 52.604 29.579 26.607 1.00 64.92 290 GLY B C 1
ATOM 5012 O O . GLY B 2 150 ? 52.091 30.702 26.605 1.00 58.80 290 GLY B O 1
ATOM 5016 N N . ASP B 2 151 ? 53.630 29.246 25.821 1.00 67.70 291 ASP B N 1
ATOM 5017 C CA . ASP B 2 151 ? 54.377 30.263 25.088 1.00 63.96 291 ASP B CA 1
ATOM 5018 C C . ASP B 2 151 ? 53.461 31.154 24.258 1.00 59.98 291 ASP B C 1
ATOM 5019 O O . ASP B 2 151 ? 53.712 32.357 24.123 1.00 74.54 291 ASP B O 1
ATOM 5028 N N . MET B 2 152 ? 52.395 30.588 23.692 1.00 61.06 292 MET B N 1
ATOM 5029 C CA . MET B 2 152 ? 51.489 31.394 22.880 1.00 61.84 292 MET B CA 1
ATOM 5030 C C . MET B 2 152 ? 50.542 32.212 23.749 1.00 61.70 292 MET B C 1
ATOM 5031 O O . MET B 2 152 ? 50.314 33.397 23.478 1.00 63.95 292 MET B O 1
ATOM 5045 N N . PHE B 2 153 ? 49.981 31.600 24.795 1.00 56.83 293 PHE B N 1
ATOM 5046 C CA . PHE B 2 153 ? 49.076 32.325 25.680 1.00 45.29 293 PHE B CA 1
ATOM 5047 C C . PHE B 2 153 ? 49.802 33.445 26.414 1.00 43.11 293 PHE B C 1
ATOM 5048 O O . PHE B 2 153 ? 49.278 34.559 26.537 1.00 39.08 293 PHE B O 1
ATOM 5065 N N . GLY B 2 154 ? 51.012 33.171 26.905 1.00 49.99 294 GLY B N 1
ATOM 5066 C CA . GLY B 2 154 ? 51.760 34.193 27.619 1.00 49.83 294 GLY B CA 1
ATOM 5067 C C . GLY B 2 154 ? 52.066 35.403 26.757 1.00 53.09 294 GLY B C 1
ATOM 5068 O O . GLY B 2 154 ? 51.990 36.544 27.221 1.00 46.03 294 GLY B O 1
ATOM 5072 N N . GLN B 2 155 ? 52.419 35.173 25.490 1.00 50.15 295 GLN B N 1
ATOM 5073 C CA . GLN B 2 155 ? 52.705 36.284 24.589 1.00 49.20 295 GLN B CA 1
ATOM 5074 C C . GLN B 2 155 ? 51.454 37.109 24.316 1.00 51.06 295 GLN B C 1
ATOM 5075 O O . GLN B 2 155 ? 51.533 38.334 24.163 1.00 45.50 295 GLN B O 1
ATOM 5089 N N . GLY B 2 156 ? 50.292 36.458 24.244 1.00 47.06 296 GLY B N 1
ATOM 5090 C CA . GLY B 2 156 ? 49.056 37.196 24.044 1.00 45.37 296 GLY B CA 1
ATOM 5091 C C . GLY B 2 156 ? 48.787 38.180 25.165 1.00 48.00 296 GLY B C 1
ATOM 5092 O O . GLY B 2 156 ? 48.361 39.313 24.923 1.00 39.89 296 GLY B O 1
ATOM 5096 N N . VAL B 2 157 ? 49.034 37.764 26.407 1.00 45.19 297 VAL B N 1
ATOM 5097 C CA . VAL B 2 157 ? 48.870 38.666 27.542 1.00 39.59 297 VAL B CA 1
ATOM 5098 C C . VAL B 2 157 ? 49.915 39.775 27.489 1.00 44.83 297 VAL B C 1
ATOM 5099 O O . VAL B 2 157 ? 49.595 40.960 27.640 1.00 38.96 297 VAL B O 1
ATOM 5112 N N . ASP B 2 158 ? 51.181 39.407 27.277 1.00 47.59 298 ASP B N 1
ATOM 5113 C CA . ASP B 2 158 ? 52.236 40.410 27.163 1.00 44.72 298 ASP B CA 1
ATOM 5114 C C . ASP B 2 158 ? 51.921 41.419 26.067 1.00 45.19 298 ASP B C 1
ATOM 5115 O O . ASP B 2 158 ? 52.137 42.624 26.239 1.00 42.38 298 ASP B O 1
ATOM 5124 N N . LEU B 2 159 ? 51.410 40.945 24.929 1.00 44.82 299 LEU B N 1
ATOM 5125 C CA . LEU B 2 159 ? 51.143 41.841 23.810 1.00 38.60 299 LEU B CA 1
ATOM 5126 C C . LEU B 2 159 ? 49.987 42.783 24.119 1.00 34.51 299 LEU B C 1
ATOM 5127 O O . LEU B 2 159 ? 49.999 43.946 23.703 1.00 39.14 299 LEU B O 1
ATOM 5143 N N . GLN B 2 160 ? 48.977 42.300 24.844 1.00 33.44 300 GLN B N 1
ATOM 5144 C CA . GLN B 2 160 ? 47.881 43.169 25.255 1.00 33.58 300 GLN B CA 1
ATOM 5145 C C . GLN B 2 160 ? 48.286 44.092 26.395 1.00 36.58 300 GLN B C 1
ATOM 5146 O O . GLN B 2 160 ? 47.799 45.226 26.472 1.00 28.05 300 GLN B O 1
ATOM 5160 N N . ASN B 2 161 ? 49.165 43.627 27.285 1.00 40.18 301 ASN B N 1
ATOM 5161 C CA . ASN B 2 161 ? 49.651 44.477 28.364 1.00 34.32 301 ASN B CA 1
ATOM 5162 C C . ASN B 2 161 ? 50.405 45.682 27.821 1.00 30.02 301 ASN B C 1
ATOM 5163 O O . ASN B 2 161 ? 50.375 46.759 28.427 1.00 36.44 301 ASN B O 1
ATOM 5174 N N . ALA B 2 162 ? 51.091 45.522 26.688 1.00 32.02 302 ALA B N 1
ATOM 5175 C CA . ALA B 2 162 ? 51.782 46.649 26.073 1.00 30.50 302 ALA B CA 1
ATOM 5176 C C . ALA B 2 162 ? 50.787 47.669 25.535 1.00 32.83 302 ALA B C 1
ATOM 5177 O O . ALA B 2 162 ? 50.938 48.876 25.758 1.00 37.39 302 ALA B O 1
ATOM 5184 N N . GLN B 2 163 ? 49.758 47.200 24.826 1.00 30.82 303 GLN B N 1
ATOM 5185 C CA . GLN B 2 163 ? 48.760 48.110 24.273 1.00 33.68 303 GLN B CA 1
ATOM 5186 C C . GLN B 2 163 ? 48.056 48.884 25.380 1.00 36.13 303 GLN B C 1
ATOM 5187 O O . GLN B 2 163 ? 47.902 50.109 25.299 1.00 33.22 303 GLN B O 1
ATOM 5201 N N . VAL B 2 164 ? 47.621 48.181 26.428 1.00 35.65 304 VAL B N 1
ATOM 5202 C CA . VAL B 2 164 ? 46.952 48.841 27.545 1.00 27.10 304 VAL B CA 1
ATOM 5203 C C . VAL B 2 164 ? 47.838 49.936 28.122 1.00 25.85 304 VAL B C 1
ATOM 5204 O O . VAL B 2 164 ? 47.352 50.997 28.532 1.00 28.65 304 VAL B O 1
ATOM 5217 N N . MET B 2 165 ? 49.151 49.700 28.164 1.00 28.41 305 MET B N 1
ATOM 5218 C CA . MET B 2 165 ? 50.056 50.685 28.744 1.00 33.28 305 MET B CA 1
ATOM 5219 C C . MET B 2 165 ? 50.235 51.880 27.817 1.00 38.67 305 MET B C 1
ATOM 5220 O O . MET B 2 165 ? 50.367 53.019 28.282 1.00 40.95 305 MET B O 1
ATOM 5234 N N . GLU B 2 166 ? 50.246 51.643 26.504 1.00 38.30 306 GLU B N 1
ATOM 5235 C CA . GLU B 2 166 ? 50.337 52.750 25.558 1.00 35.93 306 GLU B CA 1
ATOM 5236 C C . GLU B 2 166 ? 49.096 53.629 25.629 1.00 33.01 306 GLU B C 1
ATOM 5237 O O . GLU B 2 166 ? 49.190 54.857 25.522 1.00 36.66 306 GLU B O 1
ATOM 5249 N N . LEU B 2 167 ? 47.923 53.019 25.810 1.00 29.83 307 LEU B N 1
ATOM 5250 C CA . LEU B 2 167 ? 46.708 53.804 25.996 1.00 31.38 307 LEU B CA 1
ATOM 5251 C C . LEU B 2 167 ? 46.782 54.631 27.273 1.00 30.70 307 LEU B C 1
ATOM 5252 O O . LEU B 2 167 ? 46.391 55.804 27.284 1.00 34.66 307 LEU B O 1
ATOM 5268 N N . LEU B 2 168 ? 47.279 54.038 28.360 1.00 30.25 308 LEU B N 1
ATOM 5269 C CA . LEU B 2 168 ? 47.452 54.790 29.599 1.00 29.32 308 LEU B CA 1
ATOM 5270 C C . LEU B 2 168 ? 48.453 55.922 29.412 1.00 40.70 308 LEU B C 1
ATOM 5271 O O . LEU B 2 168 ? 48.213 57.059 29.837 1.00 41.75 308 LEU B O 1
ATOM 5287 N N . GLN B 2 169 ? 49.589 55.625 28.779 1.00 42.78 309 GLN B N 1
ATOM 5288 C CA . GLN B 2 169 ? 50.604 56.649 28.559 1.00 44.97 309 GLN B CA 1
ATOM 5289 C C . GLN B 2 169 ? 50.021 57.843 27.812 1.00 45.74 309 GLN B C 1
ATOM 5290 O O . GLN B 2 169 ? 50.336 58.996 28.128 1.00 52.92 309 GLN B O 1
ATOM 5304 N N . ARG B 2 170 ? 49.167 57.586 26.818 1.00 48.28 310 ARG B N 1
ATOM 5305 C CA . ARG B 2 170 ? 48.441 58.668 26.161 1.00 48.66 310 ARG B CA 1
ATOM 5306 C C . ARG B 2 170 ? 47.617 59.461 27.168 1.00 49.63 310 ARG B C 1
ATOM 5307 O O . ARG B 2 170 ? 47.724 60.690 27.251 1.00 54.55 310 ARG B O 1
ATOM 5328 N N . LEU B 2 171 ? 46.787 58.764 27.948 1.00 44.88 311 LEU B N 1
ATOM 5329 C CA . LEU B 2 171 ? 45.830 59.438 28.821 1.00 46.35 311 LEU B CA 1
ATOM 5330 C C . LEU B 2 171 ? 46.527 60.192 29.946 1.00 48.57 311 LEU B C 1
ATOM 5331 O O . LEU B 2 171 ? 46.094 61.287 30.324 1.00 47.50 311 LEU B O 1
ATOM 5347 N N . LEU B 2 172 ? 47.599 59.624 30.499 1.00 44.77 312 LEU B N 1
ATOM 5348 C CA . LEU B 2 172 ? 48.247 60.224 31.658 1.00 49.33 312 LEU B CA 1
ATOM 5349 C C . LEU B 2 172 ? 49.117 61.421 31.298 1.00 55.02 312 LEU B C 1
ATOM 5350 O O . LEU B 2 172 ? 49.468 62.201 32.190 1.00 72.41 312 LEU B O 1
ATOM 5366 N N . GLN B 2 173 ? 49.469 61.590 30.023 1.00 48.52 313 GLN B N 1
ATOM 5367 C CA . GLN B 2 173 ? 50.246 62.756 29.615 1.00 54.12 313 GLN B CA 1
ATOM 5368 C C . GLN B 2 173 ? 49.372 64.001 29.527 1.00 61.42 313 GLN B C 1
ATOM 5369 O O . GLN B 2 173 ? 49.733 65.061 30.048 1.00 61.15 313 GLN B O 1
ATOM 5383 N N . ARG B 2 174 ? 48.218 63.888 28.877 1.00 61.87 314 ARG B N 1
ATOM 5384 C CA . ARG B 2 174 ? 47.322 65.018 28.653 1.00 58.04 314 ARG B CA 1
ATOM 5385 C C . ARG B 2 174 ? 46.085 64.862 29.534 1.00 58.56 314 ARG B C 1
ATOM 5386 O O . ARG B 2 174 ? 44.974 64.618 29.059 1.00 47.51 314 ARG B O 1
ATOM 5407 N N . SER B 2 175 ? 46.289 65.008 30.839 1.00 64.26 315 SER B N 1
ATOM 5408 C CA . SER B 2 175 ? 45.195 64.900 31.796 1.00 69.34 315 SER B CA 1
ATOM 5409 C C . SER B 2 175 ? 45.650 65.335 33.185 1.00 69.62 315 SER B C 1
ATOM 5410 O O . SER B 2 175 ? 46.447 64.654 33.831 1.00 54.32 315 SER B O 1
#

InterPro domains:
  IPR001346 Interferon regulatory factor, DNA-binding domain [PF00605] (11-115)
  IPR001346 Interferon regulatory factor, DNA-binding domain [PR00267] (11-30)
  IPR001346 Interferon regulatory factor, DNA-binding domain [PR00267] (37-50)
  IPR001346 Interferon regulatory factor, DNA-binding domain [PR00267] (55-72)
  IPR001346 Interferon regulatory factor, DNA-binding domain [PR00267] (77-99)
  IPR001346 Interferon regulatory factor, DNA-binding domain [PS51507] (9-116)
  IPR001346 Interferon regulatory factor, DNA-binding domain [SM00348] (5-117)
  IPR001346 Interferon regulatory factor, DNA-binding domain [cd00103] (10-116)
  IPR008984 SMAD/FHA domain superfamily [SSF49879] (202-393)
  IPR017855 SMAD-like domain superfamily [G3DSA:2.60.200.10] (203-378)
  IPR019471 Interferon regulatory factor-3 [PF10401] (212-376)
  IPR019471 Interferon regulatory factor-3 [SM01243] (211-377)
  IPR019817 Interferon regulatory factor, conserved site [PS00601] (30-63)
  IPR036388 Winged helix-like DNA-binding domain superfamily [G3DSA:1.10.10.10] (10-116)
  IPR036390 Winged helix DNA-binding domain superfamily [SSF46785] (11-116)